Protein AF-A0A7S4L4Y9-F1 (afdb_monomer_lite)

Sequence (366 aa):
MTTPLSLPLSFDPNGRQSFDDLRSGMPLHSIRLAKLVTVEPVYAGLLDWGQRAHRKGHRPFHCFSYDWRRDVSEASLMLELYLENVEAEYIKFFGDEEEEEEEEEKEMEEEKREEAKLLGVNHRRVVEKHHSTATLYEQRGERRENREKRRRKRRRRGRAQVVCHSMGGLVVLDLLSRRPDLFHSVAFVGCPLTAGVSYMQDLHVAAPMGINYNLLNRAVLFTHPSSYSFFPFDYQESKESDSCLCVLVKKKKEGEEGPDEEENFFGDENDPRYQYIASLPREKDTVFEIKLSKQTVSRGWIRRRNEELVKVEQATSLGSLLKEEAIKKKEEKEGVIGGDEGEEAEGEVETFVGRRVVVDWWDAKH

Foldseek 3Di:
DDDALAFDPDADPVRAGDDDPDWWDFPDQFDADPPPRTPGRPCVVVVVVQVVCVVVVHDHDDTDTGDLLEDLQVSLVVVVVVLQVVLVVQCVVCVVVVVVVVVVVVVVVVVVVVVVVVVDCPPPPCPVCPVVVVVVVVVVVVVVVVVVVVVVVVLLRSADEEEAEACSVVSVLVNCLVCVSNHQKYKYYQYQLAAACVLVCCLVVPDAPVPHSRRRDNNRSVSRNSSCVNHHPDPVLHPQRPARKIKIKHWDDPPPPDPDDDPPQDDDCPNVSVVVSVPRDDDPRTDIDIGIDDDCPDPVVVVVVVVVVVVVVVVVVVVVVVVVVVVVVVVVVVVPDDDDDDDDDDDDDDDDDDDDDDDDDDDDDD

InterPro domains:
  IPR029058 Alpha/Beta hydrolase fold [G3DSA:3.40.50.1820] (29-215)
  IPR029058 Alpha/Beta hydrolase fold [SSF53474] (159-232)

Secondary structure (DSSP, 8-state):
-PPP-PPPS-B-TTSPBPP-S----S----EEETTTEEEE-SSHHHHHHHHHHHHTTSS--------TTS-HHHHHHHHHHHHHHHHHHHHHHHSHHHHHHHHHHHHHHHHHHHHHHHT---TT--GGGHHHHHHHHHHHHHHHHHHHHHHHHHHHTT-EEEEEETTHHHHHHHHHHH-GGGEEEEEEES---S--THHHHHHHH---BTTBSSTT-HHHHTT-GGGGGGS-S-TTGGGS--S--EEEEEEPPTT-PPPPS----PPPTT-HHHHHHHHSPPPTT--EEEEEE-----HHHHHHHHHHHHHHHHHHHHHHHHHHHHHHHHHHHHTS-------------PPP-PPP----------

Radius of gyration: 31.75 Å; chains: 1; bounding box: 99×54×103 Å

Organism: NCBI:txid180227

Structure (mmCIF, N/CA/C/O backbone):
data_AF-A0A7S4L4Y9-F1
#
_entry.id   AF-A0A7S4L4Y9-F1
#
loop_
_atom_site.group_PDB
_atom_site.id
_atom_site.type_symbol
_atom_site.label_atom_id
_atom_site.label_alt_id
_atom_site.label_comp_id
_atom_site.label_asym_id
_atom_site.label_entity_id
_atom_site.label_seq_id
_atom_site.pdbx_PDB_ins_code
_atom_site.Cartn_x
_atom_site.Cartn_y
_atom_site.Cartn_z
_atom_site.occupancy
_atom_site.B_iso_or_equiv
_atom_site.auth_seq_id
_atom_site.auth_comp_id
_atom_site.auth_asym_id
_atom_site.auth_atom_id
_atom_site.pdbx_PDB_model_num
ATOM 1 N N . MET A 1 1 ? 30.195 1.822 -13.917 1.00 52.78 1 MET A N 1
ATOM 2 C CA . MET A 1 1 ? 29.209 0.927 -14.559 1.00 52.78 1 MET A CA 1
ATOM 3 C C . MET A 1 1 ? 28.070 0.711 -13.580 1.00 52.78 1 MET A C 1
ATOM 5 O O . MET A 1 1 ? 28.337 0.302 -12.460 1.00 52.78 1 MET A O 1
ATOM 9 N N . THR A 1 2 ? 26.840 1.073 -13.940 1.00 63.78 2 THR A N 1
ATOM 10 C CA . THR A 1 2 ? 25.652 0.773 -13.125 1.00 63.78 2 THR A CA 1
ATOM 11 C C . THR A 1 2 ? 25.299 -0.700 -13.295 1.00 63.78 2 THR A C 1
ATOM 13 O O . THR A 1 2 ? 25.104 -1.134 -14.431 1.00 63.78 2 THR A O 1
ATOM 16 N N . THR A 1 3 ? 25.233 -1.460 -12.201 1.00 73.00 3 THR A N 1
ATOM 17 C CA . THR A 1 3 ? 24.759 -2.850 -12.222 1.00 73.00 3 THR A CA 1
ATOM 18 C C . THR A 1 3 ? 23.335 -2.882 -12.794 1.00 73.00 3 THR A C 1
ATOM 20 O O . THR A 1 3 ? 22.504 -2.083 -12.351 1.00 73.00 3 THR A O 1
ATOM 23 N N . PRO A 1 4 ? 23.043 -3.730 -13.797 1.00 79.62 4 PRO A N 1
ATOM 24 C CA . PRO A 1 4 ? 21.685 -3.877 -14.311 1.00 79.62 4 PRO A CA 1
ATOM 25 C C . PRO A 1 4 ? 20.742 -4.322 -13.189 1.00 79.62 4 PRO A C 1
ATOM 27 O O . PRO A 1 4 ? 21.135 -5.083 -12.309 1.00 79.62 4 PRO A O 1
ATOM 30 N N . LEU A 1 5 ? 19.487 -3.869 -13.228 1.00 88.94 5 LEU A N 1
ATOM 31 C CA . LEU A 1 5 ? 18.476 -4.207 -12.213 1.00 88.94 5 LEU A CA 1
ATOM 32 C C . LEU A 1 5 ? 17.857 -5.600 -12.422 1.00 88.94 5 LEU A C 1
ATOM 34 O O . LEU A 1 5 ? 16.726 -5.844 -11.996 1.00 88.94 5 LEU A O 1
ATOM 38 N N . SER A 1 6 ? 18.563 -6.502 -13.103 1.00 89.88 6 SER A N 1
ATOM 39 C CA . SER A 1 6 ? 18.099 -7.863 -13.363 1.00 89.88 6 SER A CA 1
ATOM 40 C C . SER A 1 6 ? 17.954 -8.636 -12.062 1.00 89.88 6 SER A C 1
ATOM 42 O O . SER A 1 6 ? 18.868 -8.623 -11.236 1.00 89.88 6 SER A O 1
ATOM 44 N N . LEU A 1 7 ? 16.840 -9.344 -11.908 1.00 90.88 7 LEU A N 1
ATOM 45 C CA . LEU A 1 7 ? 16.705 -10.336 -10.853 1.00 90.88 7 LEU A CA 1
ATOM 46 C C . LEU A 1 7 ? 17.393 -11.648 -11.263 1.00 90.88 7 LEU A C 1
ATOM 48 O O . LEU A 1 7 ? 17.512 -11.937 -12.460 1.00 90.88 7 LEU A O 1
ATOM 52 N N . PRO A 1 8 ? 17.852 -12.459 -10.294 1.00 89.81 8 PRO A N 1
ATOM 53 C CA . PRO A 1 8 ? 18.388 -13.781 -10.590 1.00 89.81 8 PRO A CA 1
ATOM 54 C C . PRO A 1 8 ? 17.356 -14.641 -11.327 1.00 89.81 8 PRO A C 1
ATOM 56 O O . PRO A 1 8 ? 16.190 -14.682 -10.949 1.00 89.81 8 PRO A O 1
ATOM 59 N N . LEU A 1 9 ? 17.780 -15.374 -12.356 1.00 90.69 9 LEU A N 1
ATOM 60 C CA . LEU A 1 9 ? 16.908 -16.309 -13.087 1.00 90.69 9 LEU A CA 1
ATOM 61 C C . LEU A 1 9 ? 16.806 -17.689 -12.413 1.00 90.69 9 LEU A C 1
ATOM 63 O O . LEU A 1 9 ? 16.255 -18.626 -12.985 1.00 90.69 9 LEU A O 1
ATOM 67 N N . SER A 1 10 ? 17.358 -17.827 -11.208 1.00 91.44 10 SER A N 1
ATOM 68 C CA . SER A 1 10 ? 17.221 -19.016 -10.375 1.00 91.44 10 SER A CA 1
ATOM 69 C C . SER A 1 10 ? 15.925 -18.972 -9.571 1.00 91.44 10 SER A C 1
ATOM 71 O O . SER A 1 10 ? 15.658 -18.007 -8.850 1.00 91.44 10 SER A O 1
ATOM 73 N N . PHE A 1 11 ? 15.167 -20.061 -9.660 1.00 90.25 11 PHE A N 1
ATOM 74 C CA . PHE A 1 11 ? 13.953 -20.290 -8.886 1.00 90.25 11 PHE A CA 1
ATOM 75 C C . PHE A 1 11 ? 14.188 -21.409 -7.872 1.00 90.25 11 PHE A C 1
ATOM 77 O O . PHE A 1 11 ? 14.911 -22.370 -8.150 1.00 90.25 11 PHE A O 1
ATOM 84 N N . ASP A 1 12 ? 13.598 -21.273 -6.689 1.00 91.19 12 ASP A N 1
ATOM 85 C CA . ASP A 1 12 ? 13.568 -22.332 -5.687 1.00 91.19 12 ASP A CA 1
ATOM 86 C C . ASP A 1 12 ? 12.582 -23.458 -6.093 1.00 91.19 12 ASP A C 1
ATOM 88 O O . ASP A 1 12 ? 11.818 -23.305 -7.053 1.00 91.19 12 ASP A O 1
ATOM 92 N N . PRO A 1 13 ? 12.558 -24.607 -5.388 1.00 93.69 13 PRO A N 1
ATOM 93 C CA . PRO A 1 13 ? 11.624 -25.699 -5.687 1.00 93.69 13 PRO A CA 1
ATOM 94 C C . PRO A 1 13 ? 10.134 -25.332 -5.591 1.00 93.69 13 PRO A C 1
ATOM 96 O O . PRO A 1 13 ? 9.298 -26.084 -6.084 1.00 93.69 13 PRO A O 1
ATOM 99 N N . ASN A 1 14 ? 9.796 -24.202 -4.964 1.00 89.75 14 ASN A N 1
ATOM 100 C CA . ASN A 1 14 ? 8.431 -23.688 -4.854 1.00 89.75 14 ASN A CA 1
ATOM 101 C C . ASN A 1 14 ? 8.103 -22.669 -5.959 1.00 89.75 14 ASN A C 1
ATOM 103 O O . ASN A 1 14 ? 7.040 -22.051 -5.919 1.00 89.75 14 ASN A O 1
ATOM 107 N N . GLY A 1 15 ? 9.005 -22.466 -6.925 1.00 87.00 15 GLY A N 1
ATOM 108 C CA . GLY A 1 15 ? 8.832 -21.511 -8.014 1.00 87.00 15 GLY A CA 1
ATOM 109 C C . GLY A 1 15 ? 9.057 -20.053 -7.609 1.00 87.00 15 GLY A C 1
ATOM 110 O O . GLY A 1 15 ? 8.673 -19.163 -8.364 1.00 87.00 15 GLY A O 1
ATOM 111 N N . ARG A 1 16 ? 9.673 -19.778 -6.451 1.00 87.62 16 ARG A N 1
ATOM 112 C CA . ARG A 1 16 ? 9.999 -18.409 -6.026 1.00 87.62 16 ARG A CA 1
ATOM 113 C C . ARG A 1 16 ? 11.367 -17.994 -6.531 1.00 87.62 16 ARG A C 1
ATOM 115 O O . ARG A 1 16 ? 12.330 -18.756 -6.461 1.00 87.62 16 ARG A O 1
ATOM 122 N N . GLN A 1 17 ? 11.464 -16.763 -7.012 1.00 91.38 17 GLN A N 1
ATOM 123 C CA . GLN A 1 17 ? 12.720 -16.208 -7.496 1.00 91.38 17 GLN A CA 1
ATOM 124 C C . GLN A 1 17 ? 13.643 -15.870 -6.316 1.00 91.38 17 GLN A C 1
ATOM 126 O O . GLN A 1 17 ? 13.229 -15.237 -5.343 1.00 91.38 17 GLN A O 1
ATOM 131 N N . SER A 1 18 ? 14.911 -16.283 -6.381 1.00 91.81 18 SER A N 1
ATOM 132 C CA . SER A 1 18 ? 15.869 -16.028 -5.293 1.00 91.81 18 SER A CA 1
ATOM 133 C C . SER A 1 18 ? 16.104 -14.530 -5.059 1.00 91.81 18 SER A C 1
ATOM 135 O O . SER A 1 18 ? 16.126 -13.744 -6.008 1.00 91.81 18 SER A O 1
ATOM 137 N N . PHE A 1 19 ? 16.333 -14.133 -3.802 1.00 89.38 19 PHE A N 1
ATOM 138 C CA . PHE A 1 19 ? 16.557 -12.731 -3.456 1.00 89.38 19 PHE A CA 1
ATOM 139 C C . PHE A 1 19 ? 17.962 -12.233 -3.811 1.00 89.38 19 PHE A C 1
ATOM 141 O O . PHE A 1 19 ? 18.947 -12.917 -3.555 1.00 89.38 19 PHE A O 1
ATOM 148 N N . ASP A 1 20 ? 18.038 -11.012 -4.343 1.00 90.75 20 ASP A N 1
ATOM 149 C CA . ASP A 1 20 ? 19.260 -10.212 -4.385 1.00 90.75 20 ASP A CA 1
ATOM 150 C C . ASP A 1 20 ? 19.410 -9.340 -3.120 1.00 90.75 20 ASP A C 1
ATOM 152 O O . ASP A 1 20 ? 18.541 -9.302 -2.242 1.00 90.75 20 ASP A O 1
ATOM 156 N N . ASP A 1 21 ? 20.534 -8.630 -3.012 1.00 90.44 21 ASP A N 1
ATOM 157 C CA . ASP A 1 21 ? 20.836 -7.746 -1.875 1.00 90.44 21 ASP A CA 1
ATOM 158 C C . ASP A 1 21 ? 20.129 -6.387 -1.957 1.00 90.44 21 ASP A C 1
ATOM 160 O O . ASP A 1 21 ? 20.206 -5.573 -1.034 1.00 90.44 21 ASP A O 1
ATOM 164 N N . LEU A 1 22 ? 19.421 -6.120 -3.055 1.00 89.19 22 LEU A N 1
ATOM 165 C CA . LEU A 1 22 ? 18.683 -4.880 -3.216 1.00 89.19 22 LEU A CA 1
ATOM 166 C C . LEU A 1 22 ? 17.470 -4.864 -2.279 1.00 89.19 22 LEU A C 1
ATOM 168 O O . LEU A 1 22 ? 16.797 -5.869 -2.036 1.00 89.19 22 LEU A O 1
ATOM 172 N N . ARG A 1 23 ? 17.216 -3.693 -1.699 1.00 88.19 23 ARG A N 1
ATOM 173 C CA . ARG A 1 23 ? 16.103 -3.435 -0.783 1.00 88.19 23 ARG A CA 1
ATOM 174 C C . ARG A 1 23 ? 15.396 -2.167 -1.230 1.00 88.19 23 ARG A C 1
ATOM 176 O O . ARG A 1 23 ? 16.043 -1.224 -1.690 1.00 88.19 23 ARG A O 1
ATOM 183 N N . SER A 1 24 ? 14.075 -2.138 -1.094 1.00 89.38 24 SER A N 1
ATOM 184 C CA . SER A 1 24 ? 13.302 -0.928 -1.342 1.00 89.38 24 SER A CA 1
ATOM 185 C C . SER A 1 24 ? 13.685 0.146 -0.324 1.00 89.38 24 SER A C 1
ATOM 187 O O . SER A 1 24 ? 13.628 -0.059 0.886 1.00 89.38 24 SER A O 1
ATOM 189 N N . GLY A 1 25 ? 14.113 1.304 -0.826 1.00 91.19 25 GLY A N 1
ATOM 190 C CA . GLY A 1 25 ? 14.339 2.485 0.002 1.00 91.19 25 GLY A CA 1
ATOM 191 C C . GLY A 1 25 ? 13.032 3.195 0.350 1.00 91.19 25 GLY A C 1
ATOM 192 O O . GLY A 1 25 ? 11.939 2.699 0.083 1.00 91.19 25 GLY A O 1
ATOM 193 N N . MET A 1 26 ? 13.135 4.399 0.905 1.00 91.00 26 MET A N 1
ATOM 194 C CA . MET A 1 26 ? 11.970 5.268 1.092 1.00 91.00 26 MET A CA 1
ATOM 195 C C . MET A 1 26 ? 11.336 5.650 -0.259 1.00 91.00 26 MET A C 1
ATOM 197 O O . MET A 1 26 ? 12.054 5.717 -1.263 1.00 91.00 26 MET A O 1
ATOM 201 N N . PRO A 1 27 ? 10.020 5.948 -0.301 1.00 91.31 27 PRO A N 1
ATOM 202 C CA . PRO A 1 27 ? 9.377 6.468 -1.502 1.00 91.31 27 PRO A CA 1
ATOM 203 C C . PRO A 1 27 ? 10.130 7.671 -2.077 1.00 91.31 27 PRO A C 1
ATOM 205 O O . PRO A 1 27 ? 10.658 8.508 -1.340 1.00 91.31 27 PRO A O 1
ATOM 208 N N . LEU A 1 28 ? 10.173 7.756 -3.407 1.00 90.12 28 LEU A N 1
ATOM 209 C CA . LEU A 1 28 ? 10.940 8.776 -4.115 1.00 90.12 28 LEU A CA 1
ATOM 210 C C . LEU A 1 28 ? 10.402 10.183 -3.820 1.00 90.12 28 LEU A C 1
ATOM 212 O O . LEU A 1 28 ? 9.404 10.616 -4.385 1.00 90.12 28 LEU A O 1
ATOM 216 N N . HIS A 1 29 ? 11.082 10.927 -2.951 1.00 92.44 29 HIS A N 1
ATOM 217 C CA . HIS A 1 29 ? 10.654 12.280 -2.591 1.00 92.44 29 HIS A CA 1
ATOM 218 C C . HIS A 1 29 ? 10.733 13.239 -3.788 1.00 92.44 29 HIS A C 1
ATOM 220 O O . HIS A 1 29 ? 9.745 13.873 -4.159 1.00 92.44 29 HIS A O 1
ATOM 226 N N . SER A 1 30 ? 11.900 13.300 -4.431 1.00 90.81 30 SER A N 1
ATOM 227 C CA . SER A 1 30 ? 12.160 14.142 -5.599 1.00 90.81 30 SER A CA 1
ATOM 228 C C . SER A 1 30 ? 13.240 13.539 -6.496 1.00 90.81 30 SER A C 1
ATOM 230 O O . SER A 1 30 ? 14.149 12.858 -6.020 1.00 90.81 30 SER A O 1
ATOM 232 N N . ILE A 1 31 ? 13.156 13.818 -7.797 1.00 86.00 31 ILE A N 1
ATOM 233 C CA . ILE A 1 31 ? 14.215 13.515 -8.762 1.00 86.00 31 ILE A CA 1
ATOM 234 C C . ILE A 1 31 ? 15.176 14.701 -8.787 1.00 86.00 31 ILE A C 1
ATOM 236 O O . ILE A 1 31 ? 14.754 15.843 -8.977 1.00 86.00 31 ILE A O 1
ATOM 240 N N . ARG A 1 32 ? 16.474 14.441 -8.607 1.00 84.88 32 ARG A N 1
ATOM 241 C CA . ARG A 1 32 ? 17.526 15.463 -8.678 1.00 84.88 32 ARG A CA 1
ATOM 242 C C . ARG A 1 32 ? 18.508 15.140 -9.799 1.00 84.88 32 ARG A C 1
ATOM 244 O O . ARG A 1 32 ? 19.061 14.044 -9.842 1.00 84.88 32 ARG A O 1
ATOM 251 N N . LEU A 1 33 ? 18.730 16.103 -10.687 1.00 82.44 33 LEU A N 1
ATOM 252 C CA . LEU A 1 33 ? 19.809 16.094 -11.662 1.00 82.44 33 LEU A CA 1
ATOM 253 C C . LEU A 1 33 ? 21.036 16.722 -10.993 1.00 82.44 33 LEU A C 1
ATOM 255 O O . LEU A 1 33 ? 21.063 17.916 -10.690 1.00 82.44 33 LEU A O 1
ATOM 259 N N . ALA A 1 34 ? 22.043 15.891 -10.723 1.00 80.38 34 ALA A N 1
ATOM 260 C CA . ALA A 1 34 ? 23.176 16.232 -9.863 1.00 80.38 34 ALA A CA 1
ATOM 261 C C . ALA A 1 34 ? 22.753 16.655 -8.436 1.00 80.38 34 ALA A C 1
ATOM 263 O O . ALA A 1 34 ? 21.586 16.602 -8.047 1.00 80.38 34 ALA A O 1
ATOM 264 N N . LYS A 1 35 ? 23.723 17.049 -7.602 1.00 78.81 35 LYS A N 1
ATOM 265 C CA . LYS A 1 35 ? 23.461 17.419 -6.198 1.00 78.81 35 LYS A CA 1
ATOM 266 C C . LYS A 1 35 ? 22.636 18.706 -6.039 1.00 78.81 35 LYS A C 1
ATOM 268 O O . LYS A 1 35 ? 22.153 18.959 -4.939 1.00 78.81 35 LYS A O 1
ATOM 273 N N . LEU A 1 36 ? 22.492 19.509 -7.096 1.00 80.12 36 LEU A N 1
ATOM 274 C CA . LEU A 1 36 ? 22.020 20.894 -7.001 1.00 80.12 36 LEU A CA 1
ATOM 275 C C . LEU A 1 36 ? 20.659 21.156 -7.656 1.00 80.12 36 LEU A C 1
ATOM 277 O O . LEU A 1 36 ? 19.978 22.084 -7.229 1.00 80.12 36 LEU A O 1
ATOM 281 N N . VAL A 1 37 ? 20.237 20.376 -8.657 1.00 82.62 37 VAL A N 1
ATOM 282 C CA . VAL A 1 37 ? 19.031 20.702 -9.434 1.00 82.62 37 VAL A CA 1
ATOM 283 C C . VAL A 1 37 ? 17.939 19.678 -9.167 1.00 82.62 37 VAL A C 1
ATOM 285 O O . VAL A 1 37 ? 17.986 18.557 -9.662 1.00 82.62 37 VAL A O 1
ATOM 288 N N . THR A 1 38 ? 16.926 20.060 -8.390 1.00 84.50 38 THR A N 1
ATOM 289 C CA . THR A 1 38 ? 15.687 19.278 -8.299 1.00 84.50 38 THR A CA 1
ATOM 290 C C . THR A 1 38 ? 14.924 19.426 -9.609 1.00 84.50 38 THR A C 1
ATOM 292 O O . THR A 1 38 ? 14.534 20.533 -9.969 1.00 84.50 38 THR A O 1
ATOM 295 N N . VAL A 1 39 ? 14.734 18.314 -10.314 1.00 82.56 39 VAL A N 1
ATOM 296 C CA . VAL A 1 39 ? 14.016 18.269 -11.592 1.00 82.56 39 VAL A CA 1
ATOM 297 C C . VAL A 1 39 ? 12.519 18.223 -11.338 1.00 82.56 39 VAL A C 1
ATOM 299 O O . VAL A 1 39 ? 11.781 19.018 -11.907 1.00 82.56 39 VAL A O 1
ATOM 302 N N . GLU A 1 40 ? 12.076 17.323 -10.456 1.00 84.38 40 GLU A N 1
ATOM 303 C CA . GLU A 1 40 ? 10.648 17.092 -10.247 1.00 84.38 40 GLU A CA 1
ATOM 304 C C . GLU A 1 40 ? 10.352 16.582 -8.824 1.00 84.38 40 GLU A C 1
ATOM 306 O O . GLU A 1 40 ? 10.947 15.588 -8.381 1.00 84.38 40 GLU A O 1
ATOM 311 N N . PRO A 1 41 ? 9.458 17.249 -8.069 1.00 85.50 41 PRO A N 1
ATOM 312 C CA . PRO A 1 41 ? 8.981 16.765 -6.780 1.00 85.50 41 PRO A CA 1
ATOM 313 C C . PRO A 1 41 ? 7.901 15.692 -6.986 1.00 85.50 41 PRO A C 1
ATOM 315 O O . PRO A 1 41 ? 6.720 16.010 -7.069 1.00 85.50 41 PRO A O 1
ATOM 318 N N . VAL A 1 42 ? 8.306 14.421 -7.056 1.00 86.69 42 VAL A N 1
ATOM 319 C CA . VAL A 1 42 ? 7.393 13.302 -7.359 1.00 86.69 42 VAL A CA 1
ATOM 320 C C . VAL A 1 42 ? 6.367 13.089 -6.240 1.00 86.69 42 VAL A C 1
ATOM 322 O O . VAL A 1 42 ? 5.169 13.202 -6.476 1.00 86.69 42 VAL A O 1
ATOM 325 N N . TYR A 1 43 ? 6.825 12.826 -5.009 1.00 90.94 43 TYR A N 1
ATOM 326 C CA . TYR A 1 43 ? 5.940 12.638 -3.845 1.00 90.94 43 TYR A CA 1
ATOM 327 C C . TYR A 1 43 ? 6.185 13.640 -2.716 1.00 90.94 43 TYR A C 1
ATOM 329 O O . TYR A 1 43 ? 5.535 13.549 -1.674 1.00 90.94 43 TYR A O 1
ATOM 337 N N . ALA A 1 44 ? 7.095 14.601 -2.901 1.00 91.50 44 ALA A N 1
ATOM 338 C CA . ALA A 1 44 ? 7.497 15.552 -1.866 1.00 91.50 44 ALA A CA 1
ATOM 339 C C . ALA A 1 44 ? 6.309 16.191 -1.134 1.00 91.50 44 ALA A C 1
ATOM 341 O O . ALA A 1 44 ? 6.239 16.139 0.089 1.00 91.50 44 ALA A O 1
ATOM 342 N N . GLY A 1 45 ? 5.334 16.724 -1.879 1.00 91.50 45 GLY A N 1
ATOM 343 C CA . GLY A 1 45 ? 4.173 17.398 -1.294 1.00 91.50 45 GLY A CA 1
ATOM 344 C C . GLY A 1 45 ? 3.360 16.497 -0.361 1.00 91.50 45 GLY A C 1
ATOM 345 O O . GLY A 1 45 ? 3.059 16.896 0.765 1.00 91.50 45 GLY A O 1
ATOM 346 N N . LEU A 1 46 ? 3.055 15.272 -0.803 1.00 90.75 46 LEU A N 1
ATOM 347 C CA . LEU A 1 46 ? 2.285 14.299 -0.027 1.00 90.75 46 LEU A CA 1
ATOM 348 C C . LEU A 1 46 ? 3.063 13.809 1.200 1.00 90.75 46 LEU A C 1
ATOM 350 O O . LEU A 1 46 ? 2.512 13.777 2.299 1.00 90.75 46 LEU A O 1
ATOM 354 N N . LEU A 1 47 ? 4.341 13.462 1.026 1.00 93.69 47 LEU A N 1
ATOM 355 C CA . LEU A 1 47 ? 5.192 12.962 2.108 1.00 93.69 47 LEU A CA 1
ATOM 356 C C . LEU A 1 47 ? 5.428 14.034 3.174 1.00 93.69 47 LEU A C 1
ATOM 358 O O . LEU A 1 47 ? 5.263 13.768 4.365 1.00 93.69 47 LEU A O 1
ATOM 362 N N . ASP A 1 48 ? 5.749 15.260 2.759 1.00 94.62 48 ASP A N 1
ATOM 363 C CA . ASP A 1 48 ? 5.985 16.369 3.679 1.00 94.62 48 ASP A CA 1
ATOM 364 C C . ASP A 1 48 ? 4.701 16.746 4.423 1.00 94.62 48 ASP A C 1
ATOM 366 O O . ASP A 1 48 ? 4.736 17.051 5.618 1.00 94.62 48 ASP A O 1
ATOM 370 N N . TRP A 1 49 ? 3.554 16.730 3.733 1.00 94.81 49 TRP A N 1
ATOM 371 C CA . TRP A 1 49 ? 2.253 16.937 4.364 1.00 94.81 49 TRP A CA 1
ATOM 372 C C . TRP A 1 49 ? 1.962 15.853 5.405 1.00 94.81 49 TRP A C 1
ATOM 374 O O . TRP A 1 49 ? 1.666 16.198 6.550 1.00 94.81 49 TRP A O 1
ATOM 384 N N . GLY A 1 50 ? 2.122 14.576 5.050 1.00 93.25 50 GLY A N 1
ATOM 385 C CA . GLY A 1 50 ? 1.872 13.447 5.946 1.00 93.25 50 GLY A CA 1
ATOM 386 C C . GLY A 1 50 ? 2.752 13.492 7.195 1.00 93.25 50 GLY A C 1
ATOM 387 O O . GLY A 1 50 ? 2.258 13.405 8.319 1.00 93.25 50 GLY A O 1
ATOM 388 N N . GLN A 1 51 ? 4.050 13.758 7.026 1.00 93.69 51 GLN A N 1
ATOM 389 C CA . GLN A 1 51 ? 4.988 13.914 8.142 1.00 93.69 51 GLN A CA 1
ATOM 390 C C . GLN A 1 51 ? 4.680 15.132 9.024 1.00 93.69 51 GLN A C 1
ATOM 392 O O . GLN A 1 51 ? 4.870 15.086 10.241 1.00 93.69 51 GLN A O 1
ATOM 397 N N . ARG A 1 52 ? 4.240 16.257 8.442 1.00 94.94 52 ARG A N 1
ATOM 398 C CA . ARG A 1 52 ? 3.794 17.422 9.225 1.00 94.94 52 ARG A CA 1
ATOM 399 C C . ARG A 1 52 ? 2.518 17.115 10.000 1.00 94.94 52 ARG A C 1
ATOM 401 O O . ARG A 1 52 ? 2.418 17.538 11.147 1.00 94.94 52 ARG A O 1
ATOM 408 N N . ALA A 1 53 ? 1.568 16.408 9.392 1.00 91.06 53 ALA A N 1
ATOM 409 C CA . ALA A 1 53 ? 0.326 16.028 10.048 1.00 91.06 53 ALA A CA 1
ATOM 410 C C . ALA A 1 53 ? 0.603 15.108 11.246 1.00 91.06 53 ALA A C 1
ATOM 412 O O . ALA A 1 53 ? 0.155 15.401 12.352 1.00 91.06 53 ALA A O 1
ATOM 413 N N . HIS A 1 54 ? 1.435 14.082 11.053 1.00 90.75 54 HIS A N 1
ATOM 414 C CA . HIS A 1 54 ? 1.854 13.179 12.123 1.00 90.75 54 HIS A CA 1
ATOM 415 C C . HIS A 1 54 ? 2.513 13.925 13.298 1.00 90.75 54 HIS A C 1
ATOM 417 O O . HIS A 1 54 ? 2.107 13.755 14.443 1.00 90.75 54 HIS A O 1
ATOM 423 N N . ARG A 1 55 ? 3.456 14.842 13.025 1.00 92.25 55 ARG A N 1
ATOM 424 C CA . ARG A 1 55 ? 4.121 15.649 14.071 1.00 92.25 55 ARG A CA 1
ATOM 425 C C . ARG A 1 55 ? 3.181 16.555 14.869 1.00 92.25 55 ARG A C 1
ATOM 427 O O . ARG A 1 55 ? 3.522 16.940 15.980 1.00 92.25 55 ARG A O 1
ATOM 434 N N . LYS A 1 56 ? 2.024 16.918 14.312 1.00 93.38 56 LYS A N 1
ATOM 435 C CA . LYS A 1 56 ? 0.994 17.714 14.999 1.00 93.38 56 LYS A CA 1
ATOM 436 C C . LYS A 1 56 ? 0.044 16.861 15.851 1.00 93.38 56 LYS A C 1
ATOM 438 O O . LYS A 1 56 ? -0.966 17.379 16.310 1.00 93.38 56 LYS A O 1
ATOM 443 N N . GLY A 1 57 ? 0.332 15.570 16.033 1.00 86.62 57 GLY A N 1
ATOM 444 C CA . GLY A 1 57 ? -0.538 14.653 16.772 1.00 86.62 57 GLY A CA 1
ATOM 445 C C . GLY A 1 57 ? -1.789 14.240 15.994 1.00 86.62 57 GLY A C 1
ATOM 446 O O . GLY A 1 57 ? -2.732 13.714 16.578 1.00 86.62 57 GLY A O 1
ATOM 447 N N . HIS A 1 58 ? -1.832 14.474 14.675 1.00 87.88 58 HIS A N 1
ATOM 448 C CA . HIS A 1 58 ? -2.852 13.841 13.840 1.00 87.88 58 HIS A CA 1
ATOM 449 C C . HIS A 1 58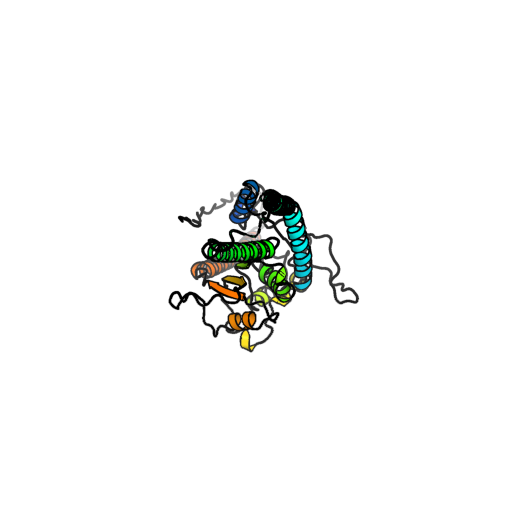 ? -2.525 12.353 13.637 1.00 87.88 58 HIS A C 1
ATOM 451 O O . HIS A 1 58 ? -1.550 11.825 14.175 1.00 87.88 58 HIS A O 1
ATOM 457 N N . ARG A 1 59 ? -3.353 11.663 12.842 1.00 85.25 59 ARG A N 1
ATOM 458 C CA . ARG A 1 59 ? -3.183 10.234 12.551 1.00 85.25 59 ARG A CA 1
ATOM 459 C C . ARG A 1 59 ? -1.740 9.908 12.124 1.00 85.25 59 ARG A C 1
ATOM 461 O O . ARG A 1 59 ? -1.175 10.667 11.329 1.00 85.25 59 ARG A O 1
ATOM 468 N N . PRO A 1 60 ? -1.168 8.790 12.608 1.00 92.00 60 PRO A N 1
ATOM 469 C CA . PRO A 1 60 ? 0.132 8.316 12.157 1.00 92.00 60 PRO A CA 1
ATOM 470 C C . PRO A 1 60 ? 0.220 8.207 10.634 1.00 92.00 60 PRO A C 1
ATOM 472 O O . PRO A 1 60 ? -0.719 7.749 9.979 1.00 92.00 60 PRO A O 1
ATOM 475 N N . PHE A 1 61 ? 1.340 8.665 10.072 1.00 94.25 61 PHE A N 1
ATOM 476 C CA . PHE A 1 61 ? 1.600 8.614 8.636 1.00 94.25 61 PHE A CA 1
ATOM 477 C C . PHE A 1 61 ? 2.761 7.666 8.359 1.00 94.25 61 PHE A C 1
ATOM 479 O O . PHE A 1 61 ? 3.889 7.901 8.788 1.00 94.25 61 PHE A O 1
ATOM 486 N N . HIS A 1 62 ? 2.461 6.614 7.610 1.00 95.31 62 HIS A N 1
ATOM 487 C CA . HIS A 1 62 ? 3.346 5.490 7.356 1.00 95.31 62 HIS A CA 1
ATOM 488 C C . HIS A 1 62 ? 3.645 5.398 5.858 1.00 95.31 62 HIS A C 1
ATOM 490 O O . HIS A 1 62 ? 2.787 5.674 5.020 1.00 95.31 62 HIS A O 1
ATOM 496 N N . CYS A 1 63 ? 4.880 5.038 5.515 1.00 95.88 63 CYS A N 1
ATOM 497 C CA . CYS A 1 63 ? 5.319 4.842 4.137 1.00 95.88 63 CYS A CA 1
ATOM 498 C C . CYS A 1 63 ? 5.722 3.387 3.948 1.00 95.88 63 CYS A C 1
ATOM 500 O O . CYS A 1 63 ? 6.712 2.943 4.528 1.00 95.88 63 CYS A O 1
ATOM 502 N N . PHE A 1 64 ? 4.984 2.681 3.100 1.00 96.19 64 PHE A N 1
ATOM 503 C CA . PHE A 1 64 ? 5.347 1.345 2.660 1.00 96.19 64 PHE A CA 1
ATOM 504 C C . PHE A 1 64 ? 6.028 1.422 1.294 1.00 96.19 64 PHE A C 1
ATOM 506 O O . PHE A 1 64 ? 5.514 2.049 0.365 1.00 96.19 64 PHE A O 1
ATOM 513 N N . SER A 1 65 ? 7.186 0.785 1.174 1.00 95.50 65 SER A N 1
ATOM 514 C CA . SER A 1 65 ? 7.898 0.620 -0.085 1.00 95.50 65 SER A CA 1
ATOM 515 C C . SER A 1 65 ? 8.189 -0.855 -0.313 1.00 95.50 65 SER A C 1
ATOM 517 O O . SER A 1 65 ? 8.417 -1.612 0.627 1.00 95.50 65 SER A O 1
ATOM 519 N N . TYR A 1 66 ? 8.194 -1.259 -1.575 1.00 95.88 66 TYR A N 1
ATOM 520 C CA . TYR A 1 66 ? 8.417 -2.641 -1.975 1.00 95.88 66 TYR A CA 1
ATOM 521 C C . TYR A 1 66 ? 9.276 -2.687 -3.239 1.00 95.88 66 TYR A C 1
ATOM 523 O O . TYR A 1 66 ? 9.418 -1.688 -3.953 1.00 95.88 66 TYR A O 1
ATOM 531 N N . ASP A 1 67 ? 9.892 -3.839 -3.491 1.00 95.44 67 ASP A N 1
ATOM 532 C CA . ASP A 1 67 ? 10.658 -4.073 -4.709 1.00 95.44 67 ASP A CA 1
ATOM 533 C C . ASP A 1 67 ? 9.695 -4.351 -5.862 1.00 95.44 67 ASP A C 1
ATOM 535 O O . ASP A 1 67 ? 9.139 -5.440 -5.988 1.00 95.44 67 ASP A O 1
ATOM 539 N N . TRP A 1 68 ? 9.497 -3.343 -6.707 1.00 94.25 68 TRP A N 1
ATOM 540 C CA . TRP A 1 68 ? 8.589 -3.417 -7.845 1.00 94.25 68 TRP A CA 1
ATOM 541 C C . TRP A 1 68 ? 9.008 -4.472 -8.872 1.00 94.25 68 TRP A C 1
ATOM 543 O O . TRP A 1 68 ? 8.219 -4.793 -9.744 1.00 94.25 68 TRP A O 1
ATOM 553 N N . ARG A 1 69 ? 10.219 -5.026 -8.807 1.00 94.44 69 ARG A N 1
ATOM 554 C CA . ARG A 1 69 ? 10.654 -6.086 -9.723 1.00 94.44 69 ARG A CA 1
ATOM 555 C C . ARG A 1 69 ? 10.055 -7.447 -9.362 1.00 94.44 69 ARG A C 1
ATOM 557 O O . ARG A 1 69 ? 10.058 -8.337 -10.201 1.00 94.44 69 ARG A O 1
ATOM 564 N N . ARG A 1 70 ? 9.604 -7.619 -8.115 1.00 95.06 70 ARG A N 1
ATOM 565 C CA . ARG A 1 70 ? 9.141 -8.890 -7.536 1.00 95.06 70 ARG A CA 1
ATOM 566 C C . ARG A 1 70 ? 7.673 -9.150 -7.821 1.00 95.06 70 ARG A C 1
ATOM 568 O O . ARG A 1 70 ? 6.943 -8.253 -8.223 1.00 95.06 70 ARG A O 1
ATOM 575 N N . ASP A 1 71 ? 7.254 -10.382 -7.571 1.00 94.25 71 ASP A N 1
ATOM 576 C CA . ASP A 1 71 ? 5.862 -10.787 -7.709 1.00 94.25 71 ASP A CA 1
ATOM 577 C C . ASP A 1 71 ? 4.923 -9.942 -6.821 1.00 94.25 71 ASP A C 1
ATOM 579 O O . ASP A 1 71 ? 5.259 -9.565 -5.691 1.00 94.25 71 ASP A O 1
ATOM 583 N N . VAL A 1 72 ? 3.734 -9.625 -7.341 1.00 95.00 72 VAL A N 1
ATOM 584 C CA . VAL A 1 72 ? 2.745 -8.788 -6.646 1.00 95.00 72 VAL A CA 1
ATOM 585 C C . VAL A 1 72 ? 2.270 -9.445 -5.349 1.00 95.00 72 VAL A C 1
ATOM 587 O O . VAL A 1 72 ? 2.105 -8.745 -4.347 1.00 95.00 72 VAL A O 1
ATOM 590 N N . SER A 1 73 ? 2.106 -10.769 -5.322 1.00 94.69 73 SER A N 1
ATOM 591 C CA . SER A 1 73 ? 1.700 -11.497 -4.120 1.00 94.69 73 SER A CA 1
ATOM 592 C C . SER A 1 73 ? 2.792 -11.468 -3.047 1.00 94.69 73 SER A C 1
ATOM 594 O O . SER A 1 73 ? 2.474 -11.354 -1.864 1.00 94.69 73 SER A O 1
ATOM 596 N N . GLU A 1 74 ? 4.078 -11.474 -3.419 1.00 94.50 74 GLU A N 1
ATOM 597 C CA . GLU A 1 74 ? 5.177 -11.281 -2.456 1.00 94.50 74 GLU A CA 1
ATOM 598 C C . GLU A 1 74 ? 5.120 -9.888 -1.814 1.00 94.50 74 GLU A C 1
ATOM 600 O O . GLU A 1 74 ? 5.183 -9.756 -0.589 1.00 94.50 74 GLU A O 1
ATOM 605 N N . ALA A 1 75 ? 4.949 -8.842 -2.628 1.00 95.88 75 ALA A N 1
ATOM 606 C CA . ALA A 1 75 ? 4.791 -7.477 -2.130 1.00 95.88 75 ALA A CA 1
ATOM 607 C C . ALA A 1 75 ? 3.545 -7.320 -1.242 1.00 95.88 75 ALA A C 1
ATOM 609 O O . ALA A 1 75 ? 3.574 -6.582 -0.257 1.00 95.88 75 ALA A O 1
ATOM 610 N N . SER A 1 76 ? 2.475 -8.044 -1.562 1.00 97.12 76 SER A N 1
ATOM 611 C CA . SER A 1 76 ? 1.216 -8.035 -0.822 1.00 97.12 76 SER A CA 1
ATOM 612 C C . SER A 1 76 ? 1.348 -8.677 0.560 1.00 97.12 76 SER A C 1
ATOM 614 O O . SER A 1 76 ? 0.878 -8.117 1.547 1.00 97.12 76 SER A O 1
ATOM 616 N N . LEU A 1 77 ? 2.077 -9.792 0.670 1.00 96.19 77 LEU A N 1
ATOM 617 C CA . LEU A 1 77 ? 2.413 -10.407 1.961 1.00 96.19 77 LEU A CA 1
ATOM 618 C C . LEU A 1 77 ? 3.290 -9.489 2.826 1.00 96.19 77 LEU A C 1
ATOM 620 O O . LEU A 1 77 ? 3.100 -9.404 4.038 1.00 96.19 77 LEU A O 1
ATOM 624 N N . MET A 1 78 ? 4.233 -8.762 2.218 1.00 96.31 78 MET A N 1
ATOM 625 C CA . MET A 1 78 ? 5.021 -7.760 2.947 1.00 96.31 78 MET A CA 1
ATOM 626 C C . MET A 1 78 ? 4.153 -6.599 3.442 1.00 96.31 78 MET A C 1
ATOM 628 O O . MET A 1 78 ? 4.360 -6.115 4.555 1.00 96.31 78 MET A O 1
ATOM 632 N N . LEU A 1 79 ? 3.179 -6.161 2.640 1.00 97.62 79 LEU A N 1
ATOM 633 C CA . LEU A 1 79 ? 2.224 -5.133 3.044 1.00 97.62 79 LEU A CA 1
ATOM 634 C C . LEU A 1 79 ? 1.324 -5.622 4.187 1.00 97.62 79 LEU A C 1
ATOM 636 O O . LEU A 1 79 ? 1.050 -4.850 5.099 1.00 97.62 79 LEU A O 1
ATOM 640 N N . GLU A 1 80 ? 0.899 -6.885 4.166 1.00 97.62 80 GLU A N 1
ATOM 641 C CA . GLU A 1 80 ? 0.101 -7.505 5.230 1.00 97.62 80 GLU A CA 1
ATOM 642 C C . GLU A 1 80 ? 0.814 -7.401 6.580 1.00 97.62 80 GLU A C 1
ATOM 644 O O . GLU A 1 80 ? 0.311 -6.754 7.497 1.00 97.62 80 GLU A O 1
ATOM 649 N N . LEU A 1 81 ? 2.045 -7.915 6.653 1.00 97.12 81 LEU A N 1
ATOM 650 C CA . LEU A 1 81 ? 2.877 -7.838 7.857 1.00 97.12 81 LEU A CA 1
ATOM 651 C C . LEU A 1 81 ? 3.148 -6.389 8.283 1.00 97.12 81 LEU A C 1
ATOM 653 O O . LEU A 1 81 ? 3.217 -6.077 9.472 1.00 97.12 81 LEU A O 1
ATOM 657 N N . TYR A 1 82 ? 3.322 -5.485 7.318 1.00 96.94 82 TYR A N 1
ATOM 658 C CA . TYR A 1 82 ? 3.513 -4.069 7.603 1.00 96.94 82 TYR A CA 1
ATOM 659 C C . TYR A 1 82 ? 2.281 -3.449 8.269 1.00 96.94 82 TYR A C 1
ATOM 661 O O . TYR A 1 82 ? 2.419 -2.753 9.273 1.00 96.94 82 TYR A O 1
ATOM 669 N N . LEU A 1 83 ? 1.083 -3.708 7.741 1.00 96.50 83 LEU A N 1
ATOM 670 C CA . LEU A 1 83 ? -0.162 -3.175 8.289 1.00 96.50 83 LEU A CA 1
ATOM 671 C C . LEU A 1 83 ? -0.484 -3.759 9.666 1.00 96.50 83 LEU A C 1
ATOM 673 O O . LEU A 1 83 ? -0.926 -3.009 10.530 1.00 96.50 83 LEU A O 1
ATOM 677 N N . GLU A 1 84 ? -0.198 -5.041 9.902 1.00 94.94 84 GLU A N 1
ATOM 678 C CA . GLU A 1 84 ? -0.345 -5.662 11.227 1.00 94.94 84 GLU A CA 1
ATOM 679 C C . GLU A 1 84 ? 0.575 -5.003 12.268 1.00 94.94 84 GLU A C 1
ATOM 681 O O . GLU A 1 84 ? 0.155 -4.719 13.390 1.00 94.94 84 GLU A O 1
ATOM 686 N N . ASN A 1 85 ? 1.814 -4.671 11.887 1.00 95.19 85 ASN A N 1
ATOM 687 C CA . ASN A 1 85 ? 2.722 -3.926 12.761 1.00 95.19 85 ASN A CA 1
ATOM 688 C C . ASN A 1 85 ? 2.227 -2.496 13.027 1.00 95.19 85 ASN A C 1
ATOM 690 O O . ASN A 1 85 ? 2.273 -2.040 14.168 1.00 95.19 85 ASN A O 1
ATOM 694 N N . VAL A 1 86 ? 1.718 -1.801 12.003 1.00 93.62 86 VAL A N 1
ATOM 695 C CA . VAL A 1 86 ? 1.132 -0.456 12.153 1.00 93.62 86 VAL A CA 1
ATOM 696 C C . VAL A 1 86 ? -0.091 -0.485 13.071 1.00 93.62 86 VAL A C 1
ATOM 698 O O . VAL A 1 86 ? -0.248 0.396 13.914 1.00 93.62 86 VAL A O 1
ATOM 701 N N . GLU A 1 87 ? -0.949 -1.498 12.944 1.00 91.25 87 GLU A N 1
ATOM 702 C CA . GLU A 1 87 ? -2.098 -1.688 13.829 1.00 91.25 87 GLU A CA 1
ATOM 703 C C . GLU A 1 87 ? -1.648 -1.943 15.274 1.00 91.25 87 GLU A C 1
ATOM 705 O O . GLU A 1 87 ? -2.158 -1.306 16.197 1.00 91.25 87 GLU A O 1
ATOM 710 N N . ALA A 1 88 ? -0.644 -2.798 15.482 1.00 90.19 88 ALA A N 1
ATOM 711 C CA . ALA A 1 88 ? -0.096 -3.067 16.808 1.00 90.19 88 ALA A CA 1
ATOM 712 C C . ALA A 1 88 ? 0.543 -1.821 17.450 1.00 90.19 88 ALA A C 1
ATOM 714 O O . ALA A 1 88 ? 0.360 -1.582 18.644 1.00 90.19 88 ALA A O 1
ATOM 715 N N . GLU A 1 89 ? 1.274 -1.008 16.683 1.00 89.56 89 GLU A N 1
ATOM 716 C CA . GLU A 1 89 ? 1.808 0.280 17.146 1.00 89.56 89 GLU A CA 1
ATOM 717 C C . GLU A 1 89 ? 0.688 1.260 17.505 1.00 89.56 89 GLU A C 1
ATOM 719 O O . GLU A 1 89 ? 0.751 1.920 18.543 1.00 89.56 89 GLU A O 1
ATOM 724 N N . TYR A 1 90 ? -0.364 1.317 16.686 1.00 87.81 90 TYR A N 1
ATOM 725 C CA . TYR A 1 90 ? -1.529 2.155 16.946 1.00 87.81 90 TYR A CA 1
ATOM 726 C C . TYR A 1 90 ? -2.239 1.749 18.243 1.00 87.81 90 TYR A C 1
ATOM 728 O O . TYR A 1 90 ? -2.570 2.614 19.053 1.00 87.81 90 TYR A O 1
ATOM 736 N N . ILE A 1 91 ? -2.435 0.446 18.467 1.00 85.19 91 ILE A N 1
ATOM 737 C CA . ILE A 1 91 ? -3.035 -0.080 19.700 1.00 85.19 91 ILE A CA 1
ATOM 738 C C . ILE A 1 91 ? -2.159 0.248 20.907 1.00 85.19 91 ILE A C 1
ATOM 740 O O . ILE A 1 91 ? -2.686 0.663 21.924 1.00 85.19 91 ILE A O 1
ATOM 744 N N . LYS A 1 92 ? -0.832 0.142 20.811 1.00 85.06 92 LYS A N 1
ATOM 745 C CA . LYS A 1 92 ? 0.052 0.522 21.927 1.00 85.06 92 LYS A CA 1
ATOM 746 C C . LYS A 1 92 ? 0.000 2.013 22.250 1.00 85.06 92 LYS A C 1
ATOM 748 O O . LYS A 1 92 ? 0.175 2.384 23.397 1.00 85.06 92 LYS A O 1
ATOM 753 N N . PHE A 1 93 ? -0.187 2.866 21.246 1.00 82.00 93 PHE A N 1
ATOM 754 C CA . PHE A 1 93 ? -0.172 4.313 21.451 1.00 82.00 93 PHE A CA 1
ATOM 755 C C . PHE A 1 93 ? -1.515 4.863 21.952 1.00 82.00 93 PHE A C 1
ATOM 757 O O . PHE A 1 93 ? -1.534 5.851 22.675 1.00 82.00 93 PHE A O 1
ATOM 764 N N . PHE A 1 94 ? -2.632 4.253 21.547 1.00 80.12 94 PHE A N 1
ATOM 765 C CA . PHE A 1 94 ? -3.985 4.730 21.867 1.00 80.12 94 PHE A CA 1
ATOM 766 C C . PHE A 1 94 ? -4.802 3.764 22.738 1.00 80.12 94 PHE A C 1
ATOM 768 O O . PHE A 1 94 ? -5.937 4.080 23.081 1.00 80.12 94 PHE A O 1
ATOM 775 N N . GLY A 1 95 ? -4.278 2.576 23.038 1.00 74.62 95 GLY A N 1
ATOM 776 C CA . GLY A 1 95 ? -4.968 1.544 23.814 1.00 74.62 95 GLY A CA 1
ATOM 777 C C . GLY A 1 95 ? -5.060 1.879 25.296 1.00 74.62 95 GLY A C 1
ATOM 778 O O . GLY A 1 95 ? -6.087 1.593 25.900 1.00 74.62 95 GLY A O 1
ATOM 779 N N . ASP A 1 96 ? -4.053 2.560 25.844 1.00 73.94 96 ASP A N 1
ATOM 780 C CA . ASP A 1 96 ? -4.014 2.931 27.263 1.00 73.94 96 ASP A CA 1
ATOM 781 C C . ASP A 1 96 ? -5.154 3.906 27.625 1.00 73.94 96 ASP A C 1
ATOM 783 O O . ASP A 1 96 ? -5.800 3.745 28.657 1.00 73.94 96 ASP A O 1
ATOM 787 N N . GLU A 1 97 ? -5.512 4.833 26.721 1.00 75.12 97 GLU A N 1
ATOM 788 C CA . GLU A 1 97 ? -6.690 5.706 26.894 1.00 75.12 97 GLU A CA 1
ATOM 789 C C . GLU A 1 97 ? -8.003 4.900 26.984 1.00 75.12 97 GLU A C 1
ATOM 791 O O . GLU A 1 97 ? -8.980 5.352 27.580 1.00 75.12 97 GLU A O 1
ATOM 796 N N . GLU A 1 98 ? -8.068 3.713 26.367 1.00 69.75 98 GLU A N 1
ATOM 797 C CA . GLU A 1 98 ? -9.278 2.885 26.392 1.00 69.75 98 GLU A CA 1
ATOM 798 C C . GLU A 1 98 ? -9.416 2.070 27.680 1.00 69.75 98 GLU A C 1
ATOM 800 O O . GLU A 1 98 ? -10.551 1.823 28.098 1.00 69.75 98 GLU A O 1
ATOM 805 N N . GLU A 1 99 ? -8.302 1.658 28.293 1.00 79.81 99 GLU A N 1
ATOM 806 C CA . GLU A 1 99 ? -8.321 0.994 29.600 1.00 79.81 99 GLU A CA 1
ATOM 807 C C . GLU A 1 99 ? -8.734 1.979 30.697 1.00 79.81 99 GLU A C 1
ATOM 809 O O . GLU A 1 99 ? -9.634 1.655 31.473 1.00 79.81 99 GLU A O 1
ATOM 814 N N . GLU A 1 100 ? -8.201 3.206 30.684 1.00 81.88 100 GLU A N 1
ATOM 815 C CA . GLU A 1 100 ? -8.595 4.264 31.627 1.00 81.88 100 GLU A CA 1
ATOM 816 C C . GLU A 1 100 ? -10.096 4.596 31.524 1.00 81.88 100 GLU A C 1
ATOM 818 O O . GLU A 1 100 ? -10.801 4.593 32.533 1.00 81.88 100 GLU A O 1
ATOM 823 N N . GLU A 1 101 ? -10.640 4.783 30.310 1.00 79.69 101 GLU A N 1
ATOM 824 C CA . GLU A 1 101 ? -12.083 5.027 30.127 1.00 79.69 101 GLU A CA 1
ATOM 825 C C . GLU A 1 101 ? -12.957 3.858 30.641 1.00 79.69 101 GLU A C 1
ATOM 827 O O . GLU A 1 101 ? -14.075 4.078 31.119 1.00 79.69 101 GLU A O 1
ATOM 832 N N . GLU A 1 102 ? -12.501 2.604 30.508 1.00 82.31 102 GLU A N 1
ATOM 833 C CA . GLU A 1 102 ? -13.235 1.438 31.022 1.00 82.31 102 GLU A CA 1
ATOM 834 C C . GLU A 1 102 ? -13.154 1.303 32.543 1.00 82.31 102 GLU A C 1
ATOM 836 O O . GLU A 1 102 ? -14.118 0.835 33.158 1.00 82.31 102 GLU A O 1
ATOM 841 N N . GLU A 1 103 ? -12.030 1.678 33.149 1.00 86.69 103 GLU A N 1
ATOM 842 C CA . GLU A 1 103 ? -11.882 1.731 34.602 1.00 86.69 103 GLU A CA 1
ATOM 843 C C . GLU A 1 103 ? -12.766 2.826 35.203 1.00 86.69 103 GLU A C 1
ATOM 845 O O . GLU A 1 103 ? -13.565 2.523 36.091 1.00 86.69 103 GLU A O 1
ATOM 850 N N . GLU A 1 104 ? -12.761 4.037 34.636 1.00 84.88 104 GLU A N 1
ATOM 851 C CA . GLU A 1 104 ? -13.650 5.127 35.061 1.00 84.88 104 GLU A CA 1
ATOM 852 C C . GLU A 1 104 ? -15.137 4.738 34.961 1.00 84.88 104 GLU A C 1
ATOM 854 O O . GLU A 1 104 ? -15.940 5.055 35.844 1.00 84.88 104 GLU A O 1
ATOM 859 N N . GLU A 1 105 ? -15.542 4.025 33.900 1.00 84.38 105 GLU A N 1
ATOM 860 C CA . GLU A 1 105 ? -16.929 3.564 33.747 1.00 84.38 105 GLU A CA 1
ATOM 861 C C . GLU A 1 105 ? -17.306 2.523 34.817 1.00 84.38 105 GLU A C 1
ATOM 863 O O . GLU A 1 105 ? -18.414 2.585 35.362 1.00 84.38 105 GLU A O 1
ATOM 868 N N . LYS A 1 106 ? -16.392 1.602 35.156 1.00 88.81 106 LYS A N 1
ATOM 869 C CA . LYS A 1 106 ? -16.599 0.611 36.227 1.00 88.81 106 LYS A CA 1
ATOM 870 C C . LYS A 1 106 ? -16.704 1.278 37.595 1.00 88.81 106 LYS A C 1
ATOM 872 O O . LYS A 1 106 ? -17.624 0.940 38.341 1.00 88.81 106 LYS A O 1
ATOM 877 N N . GLU A 1 107 ? -15.832 2.238 37.897 1.00 91.44 107 GLU A N 1
ATOM 878 C CA . GLU A 1 107 ? -15.882 3.005 39.146 1.00 91.44 107 GLU A CA 1
ATOM 879 C C . GLU A 1 107 ? -17.213 3.758 39.279 1.00 91.44 107 GLU A C 1
ATOM 881 O O . GLU A 1 107 ? -17.885 3.667 40.307 1.00 91.44 107 GLU A O 1
ATOM 886 N N . MET A 1 108 ? -17.677 4.406 38.206 1.00 82.44 108 MET A N 1
ATOM 887 C CA . MET A 1 108 ? -18.972 5.098 38.191 1.00 82.44 108 MET A CA 1
ATOM 888 C C . MET A 1 108 ? -20.173 4.158 38.387 1.00 82.44 108 MET A C 1
ATOM 890 O O . MET A 1 108 ? -21.205 4.564 38.933 1.00 82.44 108 MET A O 1
ATOM 894 N N . GLU A 1 109 ? -20.117 2.930 37.861 1.00 85.38 109 GLU A N 1
ATOM 895 C CA . GLU A 1 109 ? -21.169 1.930 38.079 1.00 85.38 109 GLU A CA 1
ATOM 896 C C . GLU A 1 109 ? -21.156 1.390 39.513 1.00 85.38 109 GLU A C 1
ATOM 898 O O . GLU A 1 109 ? -22.228 1.162 40.088 1.00 85.38 109 GLU A O 1
ATOM 903 N N . GLU A 1 110 ? -19.974 1.217 40.102 1.00 91.69 110 GLU A N 1
ATOM 904 C CA . GLU A 1 110 ? -19.812 0.796 41.491 1.00 91.69 110 GLU A CA 1
ATOM 905 C C . GLU A 1 110 ? -20.299 1.871 42.470 1.00 91.69 110 GLU A C 1
ATOM 907 O O . GLU A 1 110 ? -21.096 1.562 43.358 1.00 91.69 110 GLU A O 1
ATOM 912 N N . GLU A 1 111 ? -19.952 3.140 42.244 1.00 88.50 111 GLU A N 1
ATOM 913 C CA . 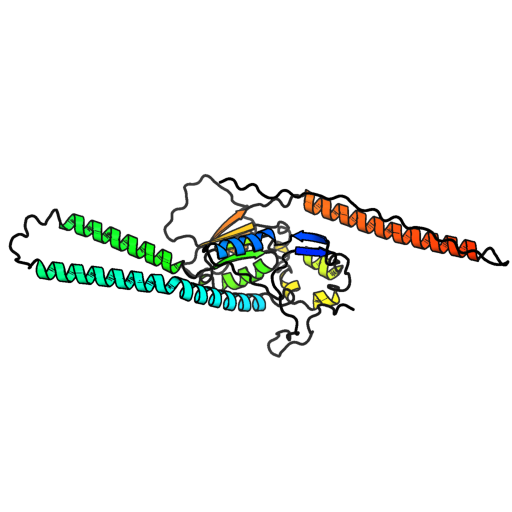GLU A 1 111 ? -20.429 4.272 43.046 1.00 88.50 111 GLU A CA 1
ATOM 914 C C . GLU A 1 111 ? -21.964 4.361 43.035 1.00 88.50 111 GLU A C 1
ATOM 916 O O . GLU A 1 111 ? -22.603 4.402 44.088 1.00 88.50 111 GLU A O 1
ATOM 921 N N . LYS A 1 112 ? -22.590 4.264 41.852 1.00 81.62 112 LYS A N 1
ATOM 922 C CA . LYS A 1 112 ? -24.062 4.233 41.720 1.00 81.62 112 LYS A CA 1
ATOM 923 C C . LYS A 1 112 ? -24.688 3.047 42.445 1.00 81.62 112 LYS A C 1
ATOM 925 O O . LYS A 1 112 ? -25.814 3.136 42.942 1.00 81.62 112 LYS A O 1
ATOM 930 N N . ARG A 1 113 ? -23.995 1.906 42.480 1.00 84.50 113 ARG A N 1
ATOM 931 C CA . ARG A 1 113 ? -24.456 0.710 43.188 1.00 84.50 113 ARG A CA 1
ATOM 932 C C . ARG A 1 113 ? -24.380 0.899 44.701 1.00 84.50 113 ARG A C 1
ATOM 934 O O . ARG A 1 113 ? -25.308 0.472 45.388 1.00 84.50 113 ARG A O 1
ATOM 941 N N . GLU A 1 114 ? -23.323 1.522 45.211 1.00 87.19 114 GLU A N 1
ATOM 942 C CA . GLU A 1 114 ? -23.182 1.864 46.631 1.00 87.19 114 GLU A CA 1
ATOM 943 C C . GLU A 1 114 ? -24.195 2.934 47.065 1.00 87.19 114 GLU A C 1
ATOM 945 O O . GLU A 1 114 ? -24.880 2.758 48.075 1.00 87.19 114 GLU A O 1
ATOM 950 N N . GLU A 1 115 ? -24.409 3.978 46.262 1.00 82.75 115 GLU A N 1
ATOM 951 C CA . GLU A 1 115 ? -25.435 4.998 46.515 1.00 82.75 115 GLU A CA 1
ATOM 952 C C . GLU A 1 115 ? -26.841 4.375 46.587 1.00 82.75 115 GLU A C 1
ATOM 954 O O . GLU A 1 115 ? -27.621 4.653 47.503 1.00 82.75 115 GLU A O 1
ATOM 959 N N . ALA A 1 116 ? -27.154 3.443 45.680 1.00 77.69 116 ALA A N 1
ATOM 960 C CA . ALA A 1 116 ? -28.418 2.712 45.696 1.00 77.69 116 ALA A CA 1
ATOM 961 C C . ALA A 1 116 ? -28.595 1.829 46.948 1.00 77.69 116 ALA A C 1
ATOM 963 O O . ALA A 1 116 ? -29.728 1.641 47.404 1.00 77.69 116 ALA A O 1
ATOM 964 N N . LYS A 1 117 ? -27.504 1.290 47.516 1.00 85.06 117 LYS A N 1
ATOM 965 C CA . LYS A 1 117 ? -27.540 0.559 48.795 1.00 85.06 117 LYS A CA 1
ATOM 966 C C . LYS A 1 117 ? -27.801 1.512 49.965 1.00 85.06 117 LYS A C 1
ATOM 968 O O . LYS A 1 117 ? -28.649 1.207 50.804 1.00 85.06 117 LYS A O 1
ATOM 973 N N . LEU A 1 118 ? -27.118 2.661 49.999 1.00 80.69 118 LEU A N 1
ATOM 974 C CA . LEU A 1 118 ? -27.248 3.692 51.041 1.00 80.69 118 LEU A CA 1
ATOM 975 C C . LEU A 1 118 ? -28.646 4.310 51.092 1.00 80.69 118 LEU A C 1
ATOM 977 O O . LEU A 1 118 ? -29.192 4.515 52.176 1.00 80.69 118 LEU A O 1
ATOM 981 N N . LEU A 1 119 ? -29.257 4.550 49.929 1.00 76.25 119 LEU A N 1
ATOM 982 C CA . LEU A 1 119 ? -30.612 5.094 49.825 1.00 76.25 119 LEU A CA 1
ATOM 983 C C . LEU A 1 119 ? -31.704 4.143 50.328 1.00 76.25 119 LEU A C 1
ATOM 985 O O . LEU A 1 119 ? -32.863 4.548 50.367 1.00 76.25 119 LEU A O 1
ATOM 989 N N . GLY A 1 120 ? -31.348 2.920 50.741 1.00 61.78 120 GLY A N 1
ATOM 990 C CA . GLY A 1 120 ? -32.173 2.067 51.584 1.00 61.78 120 GLY A CA 1
ATOM 991 C C . GLY A 1 120 ? -33.550 1.813 50.988 1.00 61.78 120 GLY A C 1
ATOM 992 O O . GLY A 1 120 ? -34.505 2.537 51.264 1.00 61.78 120 GLY A O 1
ATOM 993 N N . VAL A 1 121 ? -33.679 0.739 50.205 1.00 54.66 121 VAL A N 1
ATOM 994 C CA . VAL A 1 121 ? -34.968 0.223 49.725 1.00 54.66 121 VAL A CA 1
ATOM 995 C C . VAL A 1 121 ? -35.896 -0.048 50.917 1.00 54.66 121 VAL A C 1
ATOM 997 O O . VAL A 1 121 ? -35.969 -1.149 51.451 1.00 54.66 121 VAL A O 1
ATOM 1000 N N . ASN A 1 122 ? -36.646 0.975 51.316 1.00 50.97 122 ASN A N 1
ATOM 1001 C CA . ASN A 1 122 ? -37.827 0.881 52.147 1.00 50.97 122 ASN A CA 1
ATOM 1002 C C . ASN A 1 122 ? -39.005 0.908 51.168 1.00 50.97 122 ASN A C 1
ATOM 1004 O O . ASN A 1 122 ? -39.415 1.949 50.653 1.00 50.97 122 ASN A O 1
ATOM 1008 N N . HIS A 1 123 ? -39.478 -0.287 50.820 1.00 49.59 123 HIS A N 1
ATOM 1009 C CA . HIS A 1 123 ? -40.297 -0.623 49.649 1.00 49.59 123 HIS A CA 1
ATOM 1010 C C . HIS A 1 123 ? -41.699 0.032 49.571 1.00 49.59 123 HIS A C 1
ATOM 1012 O O . HIS A 1 123 ? -42.518 -0.376 48.752 1.00 49.59 123 HIS A O 1
ATOM 1018 N N . ARG A 1 124 ? -42.023 1.041 50.393 1.00 47.66 124 ARG A N 1
ATOM 1019 C CA . ARG A 1 124 ? -43.407 1.511 50.604 1.00 47.66 124 ARG A CA 1
ATOM 1020 C C . ARG A 1 124 ? -43.832 2.805 49.898 1.00 47.66 124 ARG A C 1
ATOM 1022 O O . ARG A 1 124 ? -45.002 3.155 49.986 1.00 47.66 124 ARG A O 1
ATOM 1029 N N . ARG A 1 125 ? -42.963 3.478 49.135 1.00 51.38 125 ARG A N 1
ATOM 1030 C CA . ARG A 1 125 ? -43.335 4.622 48.262 1.00 51.38 125 ARG A CA 1
ATOM 1031 C C . ARG A 1 125 ? -43.088 4.319 46.778 1.00 51.38 125 ARG A C 1
ATOM 1033 O O . ARG A 1 125 ? -42.345 5.006 46.091 1.00 51.38 125 ARG A O 1
ATOM 1040 N N . VAL A 1 126 ? -43.683 3.233 46.285 1.00 53.88 126 VAL A N 1
ATOM 1041 C CA . VAL A 1 126 ? -43.510 2.751 44.897 1.00 53.88 126 VAL A CA 1
ATOM 1042 C C . VAL A 1 126 ? -44.558 3.333 43.929 1.00 53.88 126 VAL A C 1
ATOM 1044 O O . VAL A 1 126 ? -44.444 3.155 42.725 1.00 53.88 126 VAL A O 1
ATOM 1047 N N . VAL A 1 127 ? -45.545 4.099 44.404 1.00 50.22 127 VAL A N 1
ATOM 1048 C CA . VAL A 1 127 ? -46.673 4.528 43.551 1.00 50.22 127 VAL A CA 1
ATOM 1049 C C . VAL A 1 127 ? -46.410 5.840 42.786 1.00 50.22 127 VAL A C 1
ATOM 1051 O O . VAL A 1 127 ? -46.940 6.012 41.696 1.00 50.22 127 VAL A O 1
ATOM 1054 N N . GLU A 1 128 ? -45.487 6.703 43.228 1.00 52.41 128 GLU A N 1
ATOM 1055 C CA . GLU A 1 128 ? -45.030 7.863 42.423 1.00 52.41 128 GLU A CA 1
ATOM 1056 C C . GLU A 1 128 ? -43.958 7.492 41.370 1.00 52.41 128 GLU A C 1
ATOM 1058 O O . GLU A 1 128 ? -43.538 8.323 40.567 1.00 52.41 128 GLU A O 1
ATOM 1063 N N . LYS A 1 129 ? -43.535 6.219 41.305 1.00 51.88 129 LYS A N 1
ATOM 1064 C CA . LYS A 1 129 ? -42.430 5.747 40.447 1.00 51.88 129 LYS A CA 1
ATOM 1065 C C . LYS A 1 129 ? -42.785 5.505 38.974 1.00 51.88 129 LYS A C 1
ATOM 1067 O O . LYS A 1 129 ? -41.885 5.206 38.194 1.00 51.88 129 LYS A O 1
ATOM 1072 N N . HIS A 1 130 ? -44.038 5.671 38.548 1.00 49.69 130 HIS A N 1
ATOM 1073 C CA . HIS A 1 130 ? -44.415 5.429 37.147 1.00 49.69 130 HIS A CA 1
ATOM 1074 C C . HIS A 1 130 ? -43.918 6.505 36.161 1.00 49.69 130 HIS A C 1
ATOM 1076 O O . HIS A 1 130 ? -43.753 6.199 34.986 1.00 49.69 130 HIS A O 1
ATOM 1082 N N . HIS A 1 131 ? -43.591 7.723 36.619 1.00 51.47 131 HIS A N 1
ATOM 1083 C CA . HIS A 1 131 ? -42.868 8.715 35.795 1.00 51.47 131 HIS A CA 1
ATOM 1084 C C . HIS A 1 131 ? -41.335 8.515 35.812 1.00 51.47 131 HIS A C 1
ATOM 1086 O O . HIS A 1 131 ? -40.621 9.085 34.992 1.00 51.47 131 HIS A O 1
ATOM 1092 N N . SER A 1 132 ? -40.817 7.670 36.713 1.00 59.09 132 SER A N 1
ATOM 1093 C CA . SER A 1 132 ? -39.383 7.364 36.845 1.00 59.09 132 SER A CA 1
ATOM 1094 C C . SER A 1 132 ? -38.949 6.147 36.021 1.00 59.09 132 SER A C 1
ATOM 1096 O O . SER A 1 132 ? -37.783 6.042 35.647 1.00 59.09 132 SER A O 1
ATOM 1098 N N . THR A 1 133 ? -39.852 5.215 35.712 1.00 60.72 133 THR A N 1
ATOM 1099 C CA . THR A 1 133 ? -39.500 4.048 34.892 1.00 60.72 133 THR A CA 1
ATOM 1100 C C . THR A 1 133 ? -39.317 4.410 33.422 1.00 60.72 133 THR A C 1
ATOM 1102 O O . THR A 1 133 ? -38.393 3.893 32.803 1.00 60.72 133 THR A O 1
ATOM 1105 N N . ALA A 1 134 ? -40.133 5.316 32.872 1.00 66.56 134 ALA A N 1
ATOM 1106 C CA . ALA A 1 134 ? -40.003 5.776 31.486 1.00 66.56 134 ALA A CA 1
ATOM 1107 C C . ALA A 1 134 ? -38.649 6.466 31.233 1.00 66.56 134 ALA A C 1
ATOM 1109 O O . ALA A 1 134 ? -37.927 6.080 30.316 1.00 66.56 134 ALA A O 1
ATOM 1110 N N . THR A 1 135 ? -38.241 7.374 32.125 1.00 73.00 135 THR A N 1
ATOM 1111 C CA . THR A 1 135 ? -36.937 8.057 32.053 1.00 73.00 135 THR A CA 1
ATOM 1112 C C . THR A 1 135 ? -35.758 7.095 32.217 1.00 73.00 135 THR A C 1
ATOM 1114 O O . THR A 1 135 ? -34.741 7.240 31.544 1.00 73.00 135 THR A O 1
ATOM 1117 N N . LEU A 1 136 ? -35.889 6.048 33.041 1.00 68.38 136 LEU A N 1
ATOM 1118 C CA . LEU A 1 136 ? -34.876 4.988 33.143 1.00 68.38 136 LEU A CA 1
ATOM 1119 C C . LEU A 1 136 ? -34.761 4.134 31.868 1.00 68.38 136 LEU A C 1
ATOM 1121 O O . LEU A 1 136 ? -33.659 3.697 31.528 1.00 68.38 136 LEU A O 1
ATOM 1125 N N . TYR A 1 137 ? -35.870 3.868 31.170 1.00 71.88 137 TYR A N 1
ATOM 1126 C CA . TYR A 1 137 ? -35.845 3.147 29.892 1.00 71.88 137 TYR A CA 1
ATOM 1127 C C . TYR A 1 137 ? -35.211 3.991 28.779 1.00 71.88 137 TYR A C 1
ATOM 1129 O O . TYR A 1 137 ? -34.375 3.462 28.046 1.00 71.88 137 TYR A O 1
ATOM 1137 N N . GLU A 1 138 ? -35.525 5.288 28.705 1.00 78.56 138 GLU A N 1
ATOM 1138 C CA . GLU A 1 138 ? -34.884 6.230 27.773 1.00 78.56 138 GLU A CA 1
ATOM 1139 C C . GLU A 1 138 ? -33.373 6.324 28.026 1.00 78.56 138 GLU A C 1
ATOM 1141 O O . GLU A 1 138 ? -32.580 6.070 27.119 1.00 78.56 138 GLU A O 1
ATOM 1146 N N . GLN A 1 139 ? -32.952 6.519 29.283 1.00 77.38 139 GLN A N 1
ATOM 1147 C CA . GLN A 1 139 ? -31.529 6.557 29.646 1.00 77.38 139 GLN A CA 1
ATOM 1148 C C . GLN A 1 139 ? -30.791 5.247 29.324 1.00 77.38 139 GLN A C 1
ATOM 1150 O O . GLN A 1 139 ? -29.614 5.262 28.957 1.00 77.38 139 GLN A O 1
ATOM 1155 N N . ARG A 1 140 ? -31.448 4.085 29.448 1.00 76.69 140 ARG A N 1
ATOM 1156 C CA . ARG A 1 140 ? -30.857 2.793 29.047 1.00 76.69 140 ARG A CA 1
ATOM 1157 C C . ARG A 1 140 ? -30.739 2.653 27.532 1.00 76.69 140 ARG A C 1
ATOM 1159 O O . ARG A 1 140 ? -29.745 2.088 27.071 1.00 76.69 140 ARG A O 1
ATOM 1166 N N . GLY A 1 141 ? -31.721 3.148 26.779 1.00 81.88 141 GLY A N 1
ATOM 1167 C CA . GLY A 1 141 ? -31.683 3.202 25.317 1.00 81.88 141 GLY A CA 1
ATOM 1168 C C . GLY A 1 141 ? -30.492 4.021 24.824 1.00 81.88 141 GLY A C 1
ATOM 1169 O O . GLY A 1 141 ? -29.651 3.497 24.093 1.00 81.88 141 GLY A O 1
ATOM 1170 N N . GLU A 1 142 ? -30.351 5.247 25.331 1.00 83.56 142 GLU A N 1
ATOM 1171 C CA . GLU A 1 142 ? -29.244 6.153 24.996 1.00 83.56 142 GLU A CA 1
ATOM 1172 C C . GLU A 1 142 ? -27.877 5.565 25.361 1.00 83.56 142 GLU A C 1
ATOM 1174 O O . GLU A 1 142 ? -26.939 5.607 24.563 1.00 83.56 142 GLU A O 1
ATOM 1179 N N . ARG A 1 143 ? -27.744 4.947 26.546 1.00 77.88 143 ARG A N 1
ATOM 1180 C CA . ARG A 1 143 ? -26.494 4.280 26.949 1.00 77.88 143 ARG A CA 1
ATOM 1181 C C . ARG A 1 143 ? -26.140 3.117 26.031 1.00 77.88 143 ARG A C 1
ATOM 1183 O O . ARG A 1 143 ? -24.974 2.958 25.676 1.00 77.88 143 ARG A O 1
ATOM 1190 N N . ARG A 1 144 ? -27.122 2.305 25.628 1.00 78.06 144 ARG A N 1
ATOM 1191 C CA . ARG A 1 144 ? -26.889 1.180 24.715 1.00 78.06 144 ARG A CA 1
ATOM 1192 C C . ARG A 1 144 ? -26.458 1.673 23.336 1.00 78.06 144 ARG A C 1
ATOM 1194 O O . ARG A 1 144 ? -25.491 1.145 22.792 1.00 78.06 144 ARG A O 1
ATOM 1201 N N . GLU A 1 145 ? -27.119 2.701 22.811 1.00 85.12 145 GLU A N 1
ATOM 1202 C CA . GLU A 1 145 ? -26.751 3.319 21.537 1.00 85.12 145 GLU A CA 1
ATOM 1203 C C . GLU A 1 145 ? -25.347 3.939 21.600 1.00 85.12 145 GLU A C 1
ATOM 1205 O O . GLU A 1 145 ? -24.527 3.705 20.712 1.00 85.12 145 GLU A O 1
ATOM 1210 N N . ASN A 1 146 ? -25.018 4.655 22.679 1.00 80.19 146 ASN A N 1
ATOM 1211 C CA . ASN A 1 146 ? -23.686 5.221 22.890 1.00 80.19 146 ASN A CA 1
ATOM 1212 C C . ASN A 1 146 ? -22.613 4.135 23.009 1.00 80.19 146 ASN A C 1
ATOM 1214 O O . ASN A 1 146 ? -21.552 4.256 22.394 1.00 80.19 146 ASN A O 1
ATOM 1218 N N . ARG A 1 147 ? -22.893 3.035 23.716 1.00 77.00 147 ARG A N 1
ATOM 1219 C CA . ARG A 1 147 ? -21.983 1.887 23.814 1.00 77.00 147 ARG A CA 1
ATOM 1220 C C . ARG A 1 147 ? -21.766 1.222 22.459 1.00 77.00 147 ARG A C 1
ATOM 1222 O O . ARG A 1 147 ? -20.643 0.836 22.135 1.00 77.00 147 ARG A O 1
ATOM 1229 N N . GLU A 1 148 ? -22.805 1.114 21.637 1.00 80.50 148 GLU A N 1
ATOM 1230 C CA . GLU A 1 148 ? -22.680 0.574 20.286 1.00 80.50 148 GLU A CA 1
ATOM 1231 C C . GLU A 1 148 ? -21.924 1.526 19.349 1.00 80.50 148 GLU A C 1
ATOM 1233 O O . GLU A 1 148 ? -21.036 1.083 18.620 1.00 80.50 148 GLU A O 1
ATOM 1238 N N . LYS A 1 149 ? -22.179 2.840 19.420 1.00 82.69 149 LYS A N 1
ATOM 1239 C CA . LYS A 1 149 ? -21.391 3.867 18.715 1.00 82.69 149 LYS A CA 1
ATOM 1240 C C . LYS A 1 149 ? -19.915 3.806 19.116 1.00 82.69 149 LYS A C 1
ATOM 1242 O O . LYS A 1 149 ? -19.058 3.810 18.231 1.00 82.69 149 LYS A O 1
ATOM 1247 N N . ARG A 1 150 ? -19.611 3.670 20.413 1.00 76.38 150 ARG A N 1
ATOM 1248 C CA . ARG A 1 150 ? -18.245 3.484 20.936 1.00 76.38 150 ARG A CA 1
ATOM 1249 C C . ARG A 1 150 ? -17.621 2.194 20.414 1.00 76.38 150 ARG A C 1
ATOM 1251 O O . ARG A 1 150 ? -16.551 2.251 19.823 1.00 76.38 150 ARG A O 1
ATOM 1258 N N . ARG A 1 151 ? -18.313 1.053 20.495 1.00 72.56 151 ARG A N 1
ATOM 1259 C CA . ARG A 1 151 ? -17.839 -0.223 19.923 1.00 72.56 151 ARG A CA 1
ATOM 1260 C C . ARG A 1 151 ? -17.584 -0.145 18.419 1.00 72.56 151 ARG A C 1
ATOM 1262 O O . ARG A 1 151 ? -16.591 -0.685 17.946 1.00 72.56 151 ARG A O 1
ATOM 1269 N N . ARG A 1 152 ? -18.444 0.532 17.653 1.00 74.75 152 ARG A N 1
ATOM 1270 C CA . ARG A 1 152 ? -18.241 0.759 16.211 1.00 74.75 152 ARG A CA 1
ATOM 1271 C C . ARG A 1 152 ? -17.034 1.660 15.952 1.00 74.75 152 ARG A C 1
ATOM 1273 O O . ARG A 1 152 ? -16.279 1.393 15.021 1.00 74.75 152 ARG A O 1
ATOM 1280 N N . LYS A 1 153 ? -16.833 2.694 16.774 1.00 74.06 153 LYS A N 1
ATOM 1281 C CA . LYS A 1 153 ? -15.639 3.551 16.734 1.00 74.06 153 LYS A CA 1
ATOM 1282 C C . LYS A 1 153 ? -14.378 2.736 17.048 1.00 74.06 153 LYS A C 1
ATOM 1284 O O . LYS A 1 153 ? -13.431 2.830 16.278 1.00 74.06 153 LYS A O 1
ATOM 1289 N N . ARG A 1 154 ? -14.411 1.866 18.066 1.00 69.38 154 ARG A N 1
ATOM 1290 C CA . ARG A 1 154 ? -13.326 0.936 18.435 1.00 69.38 154 ARG A CA 1
ATOM 1291 C C . ARG A 1 154 ? -13.016 -0.076 17.332 1.00 69.38 154 ARG A C 1
ATOM 1293 O O . ARG A 1 154 ? -11.880 -0.185 16.919 1.00 69.38 154 ARG A O 1
ATOM 1300 N N . ARG A 1 155 ? -14.024 -0.711 16.722 1.00 68.75 155 ARG A N 1
ATOM 1301 C CA . ARG A 1 155 ? -13.834 -1.628 15.571 1.00 68.75 155 ARG A CA 1
ATOM 1302 C C . ARG A 1 155 ? -13.219 -0.967 14.330 1.00 68.75 155 ARG A C 1
ATOM 1304 O O . ARG A 1 155 ? -12.767 -1.669 13.427 1.00 68.75 155 ARG A O 1
ATOM 1311 N N . ARG A 1 156 ? -13.287 0.365 14.242 1.00 69.50 156 ARG A N 1
ATOM 1312 C CA . ARG A 1 156 ? -12.659 1.170 13.185 1.00 69.50 156 ARG A CA 1
ATOM 1313 C C . ARG A 1 156 ? -11.281 1.704 13.585 1.00 69.50 156 ARG A C 1
ATOM 1315 O O . ARG A 1 156 ? -10.553 2.136 12.695 1.00 69.50 156 ARG A O 1
ATOM 1322 N N . ARG A 1 157 ? -10.948 1.715 14.878 1.00 68.81 157 ARG A N 1
ATOM 1323 C CA . ARG A 1 157 ? -9.607 2.008 15.399 1.00 68.81 157 ARG A CA 1
ATOM 1324 C C . ARG A 1 157 ? -8.732 0.774 15.123 1.00 68.81 157 ARG A C 1
ATOM 1326 O O . ARG A 1 157 ? -9.221 -0.340 15.242 1.00 68.81 157 ARG A O 1
ATOM 1333 N N . GLY A 1 158 ? -7.512 0.980 14.629 1.00 75.25 158 GLY A N 1
ATOM 1334 C CA . GLY A 1 158 ? -6.598 -0.087 14.179 1.00 75.25 158 GLY A CA 1
ATOM 1335 C C . GLY A 1 158 ? -6.516 -0.282 12.660 1.00 75.25 158 GLY A C 1
ATOM 1336 O O . GLY A 1 158 ? -5.453 -0.590 12.134 1.00 75.25 158 GLY A O 1
ATOM 1337 N N . ARG A 1 159 ? -7.583 0.027 11.911 1.00 90.38 159 ARG A N 1
ATOM 1338 C CA . ARG A 1 159 ? -7.593 -0.180 10.452 1.00 90.38 159 ARG A CA 1
ATOM 1339 C C . ARG A 1 159 ? -6.925 0.952 9.680 1.00 90.38 159 ARG A C 1
ATOM 1341 O O . ARG A 1 159 ? -7.212 2.133 9.906 1.00 90.38 159 ARG A O 1
ATOM 1348 N N . ALA A 1 160 ? -6.130 0.594 8.677 1.00 94.62 160 ALA A N 1
ATOM 1349 C CA . ALA A 1 160 ? -5.366 1.556 7.897 1.00 94.62 160 ALA A CA 1
ATOM 1350 C C . ALA A 1 160 ? -6.212 2.264 6.827 1.00 94.62 160 ALA A C 1
ATOM 1352 O O . ALA A 1 160 ? -7.058 1.669 6.153 1.00 94.62 160 ALA A O 1
ATOM 1353 N N . GLN A 1 161 ? -5.956 3.559 6.636 1.00 94.94 161 GLN A N 1
ATOM 1354 C CA . GLN A 1 161 ? -6.362 4.271 5.426 1.00 94.94 161 GLN A CA 1
ATOM 1355 C C . GLN A 1 161 ? -5.186 4.243 4.460 1.00 94.94 161 GLN A C 1
ATOM 1357 O O . GLN A 1 161 ? -4.136 4.807 4.761 1.00 94.94 161 GLN A O 1
ATOM 1362 N N . VAL A 1 162 ? -5.355 3.582 3.321 1.00 96.50 162 VAL A N 1
ATOM 1363 C CA . VAL A 1 162 ? -4.253 3.327 2.393 1.00 96.50 162 VAL A CA 1
ATOM 1364 C C . VAL A 1 162 ? -4.422 4.172 1.141 1.00 96.50 162 VAL A C 1
ATOM 1366 O O . VAL A 1 162 ? -5.483 4.185 0.521 1.00 96.50 162 VAL A O 1
ATOM 1369 N N . VAL A 1 163 ? -3.359 4.876 0.767 1.00 95.62 163 VAL A N 1
ATOM 1370 C CA . VAL A 1 163 ? -3.231 5.531 -0.535 1.00 95.62 163 VAL A CA 1
ATOM 1371 C C . VAL A 1 163 ? -2.169 4.768 -1.304 1.00 95.62 163 VAL A C 1
ATOM 1373 O O . VAL A 1 163 ? -1.058 4.586 -0.810 1.00 95.62 163 VAL A O 1
ATOM 1376 N N . CYS A 1 164 ? -2.508 4.313 -2.501 1.00 96.31 164 CYS A N 1
ATOM 1377 C CA . CYS A 1 164 ? -1.603 3.549 -3.345 1.00 96.31 164 CYS A CA 1
ATOM 1378 C C . CYS A 1 164 ? -1.494 4.187 -4.727 1.00 96.31 164 CYS A C 1
ATOM 1380 O O . CYS A 1 164 ? -2.426 4.836 -5.204 1.00 96.31 164 CYS A O 1
ATOM 1382 N N . HIS A 1 165 ? -0.324 4.032 -5.343 1.00 94.88 165 HIS A N 1
ATOM 1383 C CA . HIS A 1 165 ? -0.015 4.630 -6.634 1.00 94.88 165 HIS A CA 1
ATOM 1384 C C . HIS A 1 165 ? 0.632 3.621 -7.578 1.00 94.88 165 HIS A C 1
ATOM 1386 O O . HIS A 1 165 ? 1.409 2.767 -7.135 1.00 94.88 165 HIS A O 1
ATOM 139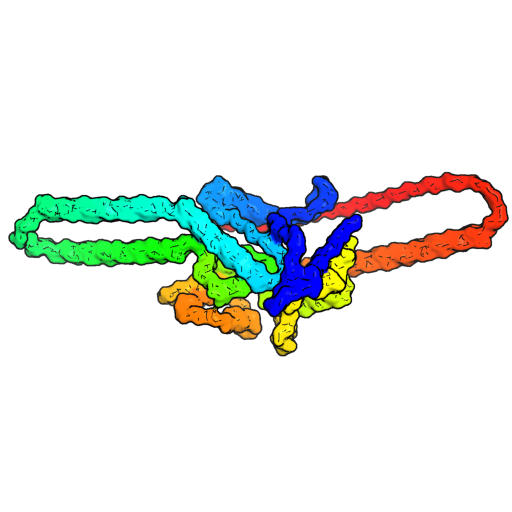2 N N . SER A 1 166 ? 0.345 3.746 -8.880 1.00 93.25 166 SER A N 1
ATOM 1393 C CA . SER A 1 166 ? 0.884 2.864 -9.922 1.00 93.25 166 SER A CA 1
ATOM 1394 C C . SER A 1 166 ? 0.630 1.392 -9.558 1.00 93.25 166 SER A C 1
ATOM 1396 O O . SER A 1 166 ? -0.454 1.054 -9.075 1.00 93.25 166 SER A O 1
ATOM 1398 N N . MET A 1 167 ? 1.616 0.513 -9.722 1.00 94.94 167 MET A N 1
ATOM 1399 C CA . MET A 1 167 ? 1.527 -0.908 -9.384 1.00 94.94 167 MET A CA 1
ATOM 1400 C C . MET A 1 167 ? 1.196 -1.186 -7.910 1.00 94.94 167 MET A C 1
ATOM 1402 O O . MET A 1 167 ? 0.711 -2.266 -7.585 1.00 94.94 167 MET A O 1
ATOM 1406 N N . GLY A 1 168 ? 1.358 -0.201 -7.015 1.00 96.50 168 GLY A N 1
ATOM 1407 C CA . GLY A 1 168 ? 0.956 -0.344 -5.614 1.00 96.50 168 GLY A CA 1
ATOM 1408 C C . GLY A 1 168 ? -0.539 -0.623 -5.466 1.00 96.50 168 GLY A C 1
ATOM 1409 O O . GLY A 1 168 ? -0.945 -1.230 -4.483 1.00 96.50 168 GLY A O 1
ATOM 1410 N N . GLY A 1 169 ? -1.349 -0.237 -6.457 1.00 95.88 169 GLY A N 1
ATOM 1411 C CA . GLY A 1 169 ? -2.757 -0.611 -6.507 1.00 95.88 169 GLY A CA 1
ATOM 1412 C C . GLY A 1 169 ? -2.974 -2.112 -6.651 1.00 95.88 169 GLY A C 1
ATOM 1413 O O . GLY A 1 169 ? -3.828 -2.650 -5.964 1.00 95.88 169 GLY A O 1
ATOM 1414 N N . LEU A 1 170 ? -2.180 -2.806 -7.469 1.00 94.94 170 LEU A N 1
ATOM 1415 C CA . LEU A 1 170 ? -2.301 -4.260 -7.632 1.00 94.94 170 LEU A CA 1
ATOM 1416 C C . LEU A 1 170 ? -1.905 -4.999 -6.350 1.00 94.94 170 LEU A C 1
ATOM 1418 O O . LEU A 1 170 ? -2.599 -5.921 -5.935 1.00 94.94 170 LEU A O 1
ATOM 1422 N N . VAL A 1 171 ? -0.851 -4.525 -5.678 1.00 97.06 171 VAL A N 1
ATOM 1423 C CA . VAL A 1 171 ? -0.420 -5.039 -4.367 1.00 97.06 171 VAL A CA 1
ATOM 1424 C C . VAL A 1 171 ? -1.535 -4.894 -3.332 1.00 97.06 171 VAL A C 1
ATOM 1426 O O . VAL A 1 171 ? -1.889 -5.852 -2.649 1.00 97.06 171 VAL A O 1
ATOM 1429 N N . VAL A 1 172 ? -2.126 -3.700 -3.232 1.00 97.38 172 VAL A N 1
ATOM 1430 C CA . VAL A 1 172 ? -3.226 -3.457 -2.293 1.00 97.38 172 VAL A CA 1
ATOM 1431 C C . VAL A 1 172 ? -4.471 -4.248 -2.676 1.00 97.38 172 VAL A C 1
ATOM 1433 O O . VAL A 1 172 ? -5.158 -4.724 -1.784 1.00 97.38 172 VAL A O 1
ATOM 1436 N N . LEU A 1 173 ? -4.772 -4.404 -3.966 1.00 95.44 173 LEU A N 1
ATOM 1437 C CA . LEU A 1 173 ? -5.946 -5.141 -4.427 1.00 95.44 173 LEU A CA 1
ATOM 1438 C C . LEU A 1 173 ? -5.851 -6.632 -4.084 1.00 95.44 173 LEU A C 1
ATOM 1440 O O . LEU A 1 173 ? -6.826 -7.199 -3.591 1.00 95.44 173 LEU A O 1
ATOM 1444 N N . ASP A 1 174 ? -4.676 -7.236 -4.277 1.00 95.62 174 ASP A N 1
ATOM 1445 C CA . ASP A 1 174 ? -4.407 -8.610 -3.852 1.00 95.62 174 ASP A CA 1
ATOM 1446 C C . ASP A 1 174 ? -4.640 -8.769 -2.341 1.00 95.62 174 ASP A C 1
ATOM 1448 O O . ASP A 1 174 ? -5.407 -9.641 -1.925 1.00 95.62 174 ASP A O 1
ATOM 1452 N N . LEU A 1 175 ? -4.072 -7.880 -1.513 1.00 97.06 175 LEU A N 1
ATOM 1453 C CA . LEU A 1 175 ? -4.260 -7.948 -0.061 1.00 97.06 175 LEU A CA 1
ATOM 1454 C C . LEU A 1 175 ? -5.715 -7.702 0.343 1.00 97.06 175 LEU A C 1
ATOM 1456 O O . LEU A 1 175 ? -6.256 -8.424 1.174 1.00 97.06 175 LEU A O 1
ATOM 1460 N N . LEU A 1 176 ? -6.364 -6.702 -0.251 1.00 95.75 176 LEU A N 1
ATOM 1461 C CA . LEU A 1 176 ? -7.743 -6.320 0.044 1.00 95.75 176 LEU A CA 1
ATOM 1462 C C . LEU A 1 176 ? -8.718 -7.474 -0.220 1.00 95.75 176 LEU A C 1
ATOM 1464 O O . LEU A 1 176 ? -9.699 -7.607 0.509 1.00 95.75 176 LEU A O 1
ATOM 1468 N N . SER A 1 177 ? -8.437 -8.319 -1.218 1.00 94.62 177 SER A N 1
ATOM 1469 C CA . SER A 1 177 ? -9.249 -9.503 -1.525 1.00 94.62 177 SER A CA 1
ATOM 1470 C C . SER A 1 177 ? -9.155 -10.608 -0.461 1.00 94.62 177 SER A C 1
ATOM 1472 O O . SER A 1 177 ? -10.112 -11.355 -0.268 1.00 94.62 177 SER A O 1
ATOM 1474 N N . ARG A 1 178 ? -8.022 -10.698 0.250 1.00 95.62 178 ARG A N 1
ATOM 1475 C CA . ARG A 1 178 ? -7.741 -11.741 1.253 1.00 95.62 178 ARG A CA 1
ATOM 1476 C C . ARG A 1 178 ? -7.954 -11.273 2.692 1.00 95.62 178 ARG A C 1
ATOM 1478 O O . ARG A 1 178 ? -8.369 -12.064 3.532 1.00 95.62 178 ARG A O 1
ATOM 1485 N N . ARG A 1 179 ? -7.641 -10.007 2.977 1.00 94.88 179 ARG A N 1
ATOM 1486 C CA . ARG A 1 179 ? -7.634 -9.383 4.311 1.00 94.88 179 ARG A CA 1
ATOM 1487 C C . ARG A 1 179 ? -8.329 -8.013 4.305 1.00 94.88 179 ARG A C 1
ATOM 1489 O O . ARG A 1 179 ? -7.709 -6.987 4.610 1.00 94.88 179 ARG A O 1
ATOM 1496 N N . PRO A 1 180 ? -9.625 -7.940 3.948 1.00 93.56 180 PRO A N 1
ATOM 1497 C CA . PRO A 1 180 ? -10.371 -6.680 3.953 1.00 93.56 180 PRO A CA 1
ATOM 1498 C C . PRO A 1 180 ? -10.509 -6.061 5.355 1.00 93.56 180 PRO A C 1
ATOM 1500 O O . PRO A 1 180 ? -10.814 -4.874 5.487 1.00 93.56 180 PRO A O 1
ATOM 1503 N N . ASP A 1 181 ? -10.296 -6.853 6.406 1.00 91.88 181 ASP A N 1
ATOM 1504 C CA . ASP A 1 181 ? -10.296 -6.449 7.809 1.00 91.88 181 ASP A CA 1
ATOM 1505 C C . ASP A 1 181 ? -9.219 -5.408 8.141 1.00 91.88 181 ASP A C 1
ATOM 1507 O O . ASP A 1 181 ? -9.501 -4.511 8.939 1.00 91.88 181 ASP A O 1
ATOM 1511 N N . LEU A 1 182 ? -8.064 -5.451 7.465 1.00 94.75 182 LEU A N 1
ATOM 1512 C CA . LEU A 1 182 ? -6.932 -4.539 7.687 1.00 94.75 182 LEU A CA 1
ATOM 1513 C C . LEU A 1 182 ? -7.187 -3.106 7.187 1.00 94.75 182 LEU A C 1
ATOM 1515 O O . LEU A 1 182 ? -6.488 -2.161 7.568 1.00 94.75 182 LEU A O 1
ATOM 1519 N N . PHE A 1 183 ? -8.202 -2.909 6.341 1.00 95.06 183 PHE A N 1
ATOM 1520 C CA . PHE A 1 183 ? -8.453 -1.635 5.676 1.00 95.06 183 PHE A CA 1
ATOM 1521 C C . PHE A 1 183 ? -9.684 -0.921 6.234 1.00 95.06 183 PHE A C 1
ATOM 1523 O O . PHE A 1 183 ? -10.780 -1.468 6.377 1.00 95.06 183 PHE A O 1
ATOM 1530 N N . HIS A 1 184 ? -9.522 0.372 6.500 1.00 92.81 184 HIS A N 1
ATOM 1531 C CA . HIS A 1 184 ? -10.637 1.290 6.697 1.00 92.81 184 HIS A CA 1
ATOM 1532 C C . HIS A 1 184 ? -11.158 1.796 5.345 1.00 92.81 184 HIS A C 1
ATOM 1534 O O . HIS A 1 184 ? -12.365 1.838 5.101 1.00 92.81 184 HIS A O 1
ATOM 1540 N N . SER A 1 185 ? -10.237 2.239 4.488 1.00 94.50 185 SER A N 1
ATOM 1541 C CA . SER A 1 185 ? -10.521 2.791 3.162 1.00 94.50 185 SER A CA 1
ATOM 1542 C C . SER A 1 185 ? -9.268 2.754 2.299 1.00 94.50 185 SER A C 1
ATOM 1544 O O . SER A 1 185 ? -8.170 2.954 2.824 1.00 94.50 185 SER A O 1
ATOM 1546 N N . VAL A 1 186 ? -9.442 2.587 0.989 1.00 96.12 186 VAL A N 1
ATOM 1547 C CA . VAL A 1 186 ? -8.342 2.584 0.016 1.00 96.12 186 VAL A CA 1
ATOM 1548 C C . VAL A 1 186 ? -8.591 3.629 -1.070 1.00 96.12 186 VAL A C 1
ATOM 1550 O O . VAL A 1 186 ? -9.700 3.717 -1.602 1.00 96.12 186 VAL A O 1
ATOM 1553 N N . ALA A 1 187 ? -7.561 4.409 -1.395 1.00 95.31 187 ALA A N 1
ATOM 1554 C CA . ALA A 1 187 ? -7.528 5.322 -2.532 1.00 95.31 187 ALA A CA 1
ATOM 1555 C C . ALA A 1 187 ? -6.490 4.847 -3.560 1.00 95.31 187 ALA A C 1
ATOM 1557 O O . ALA A 1 187 ? -5.299 4.753 -3.248 1.00 95.31 187 ALA A O 1
ATOM 1558 N N . PHE A 1 188 ? -6.950 4.571 -4.780 1.00 94.81 188 PHE A N 1
ATOM 1559 C CA . PHE A 1 188 ? -6.115 4.174 -5.915 1.00 94.81 188 PHE A CA 1
ATOM 1560 C C . PHE A 1 188 ? -5.804 5.393 -6.790 1.00 94.81 188 PHE A C 1
ATOM 1562 O O . PHE A 1 188 ? -6.723 6.047 -7.285 1.00 94.81 188 PHE A O 1
ATOM 1569 N N . VAL A 1 189 ? -4.521 5.705 -6.986 1.00 93.12 189 VAL A N 1
ATOM 1570 C CA . VAL A 1 189 ? -4.064 6.890 -7.730 1.00 93.12 189 VAL A CA 1
ATOM 1571 C C . VAL A 1 189 ? -3.187 6.457 -8.901 1.00 93.12 189 VAL A C 1
ATOM 1573 O O . VAL A 1 189 ? -2.072 5.984 -8.711 1.00 93.12 189 VAL A O 1
ATOM 1576 N N . GLY A 1 190 ? -3.676 6.608 -10.134 1.00 91.50 190 GLY A N 1
ATOM 1577 C CA . GLY A 1 190 ? -2.906 6.211 -11.322 1.00 91.50 190 GLY A CA 1
ATOM 1578 C C . GLY A 1 190 ? -2.530 4.723 -11.332 1.00 91.50 190 GLY A C 1
ATOM 1579 O O . GLY A 1 190 ? -1.463 4.361 -11.822 1.00 91.50 190 GLY A O 1
ATOM 1580 N N . CYS A 1 191 ? -3.364 3.870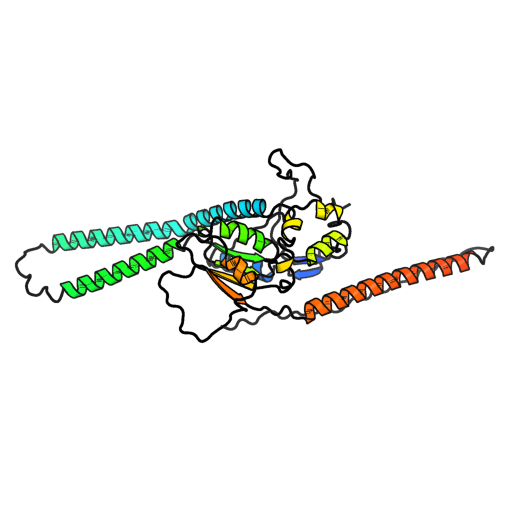 -10.734 1.00 92.62 191 CYS A N 1
ATOM 1581 C CA . CYS A 1 191 ? -3.125 2.435 -10.660 1.00 92.62 191 CYS A CA 1
ATOM 1582 C C . CYS A 1 191 ? -3.615 1.744 -11.941 1.00 92.62 191 CYS A C 1
ATOM 1584 O O . CYS A 1 191 ? -4.766 1.957 -12.331 1.00 92.62 191 CYS A O 1
ATOM 1586 N N . PRO A 1 192 ? -2.798 0.889 -12.576 1.00 90.75 192 PRO A N 1
ATOM 1587 C CA . PRO A 1 192 ? -3.230 0.057 -13.693 1.00 90.75 192 PRO A CA 1
ATOM 1588 C C . PRO A 1 192 ? -4.044 -1.124 -13.150 1.00 90.75 192 PRO A C 1
ATOM 1590 O O . PRO A 1 192 ? -3.554 -2.242 -13.061 1.00 90.75 192 PRO A O 1
ATOM 1593 N N . LEU A 1 193 ? -5.275 -0.856 -12.703 1.00 88.44 193 LEU A N 1
ATOM 1594 C CA . LEU A 1 193 ? -6.171 -1.881 -12.143 1.00 88.44 193 LEU A CA 1
ATOM 1595 C C . LEU A 1 193 ? -6.628 -2.899 -13.191 1.00 88.44 193 LEU A C 1
ATOM 1597 O O . LEU A 1 193 ? -7.109 -3.972 -12.847 1.00 88.44 193 LEU A O 1
ATOM 1601 N N . THR A 1 194 ? -6.468 -2.547 -14.459 1.00 83.12 194 THR A N 1
ATOM 1602 C CA . THR A 1 194 ? -6.640 -3.430 -15.599 1.00 83.12 194 THR A CA 1
ATOM 1603 C C . THR A 1 194 ? -5.316 -3.689 -16.265 1.00 83.12 194 THR A C 1
ATOM 1605 O O . THR A 1 194 ? -4.444 -2.817 -16.318 1.00 83.12 194 THR A O 1
ATOM 1608 N N . ALA A 1 195 ? -5.227 -4.860 -16.878 1.00 77.94 195 ALA A N 1
ATOM 1609 C CA . ALA A 1 195 ? -4.205 -5.114 -17.861 1.00 77.94 195 ALA A CA 1
ATOM 1610 C C . ALA A 1 195 ? -4.214 -4.050 -18.967 1.00 77.94 195 ALA A C 1
ATOM 1612 O O . ALA A 1 195 ? -5.269 -3.545 -19.374 1.00 77.94 195 ALA A O 1
ATOM 1613 N N . GLY A 1 196 ? -3.018 -3.726 -19.446 1.00 75.88 196 GLY A N 1
ATOM 1614 C CA . GLY A 1 196 ? -2.802 -2.718 -20.470 1.00 75.88 196 GLY A CA 1
ATOM 1615 C C . GLY A 1 196 ? -1.724 -3.169 -21.440 1.00 75.88 196 GLY A C 1
ATOM 1616 O O . GLY A 1 196 ? -0.683 -3.692 -21.048 1.00 75.88 196 GLY A O 1
ATOM 1617 N N . VAL A 1 197 ? -1.957 -2.936 -22.730 1.00 78.19 197 VAL A N 1
ATOM 1618 C CA . VAL A 1 197 ? -0.990 -3.272 -23.788 1.00 78.19 197 VAL A CA 1
ATOM 1619 C C . VAL A 1 197 ? 0.252 -2.377 -23.760 1.00 78.19 197 VAL A C 1
ATOM 1621 O O . VAL A 1 197 ? 1.279 -2.732 -24.334 1.00 78.19 197 VAL A O 1
ATOM 1624 N N . SER A 1 198 ? 0.190 -1.238 -23.064 1.00 79.00 198 SER A N 1
ATOM 1625 C CA . SER A 1 198 ? 1.295 -0.281 -22.952 1.00 79.00 198 SER A CA 1
ATOM 1626 C C . SER A 1 198 ? 2.565 -0.915 -22.383 1.00 79.00 198 SER A C 1
ATOM 1628 O O . SER A 1 198 ? 3.652 -0.668 -22.898 1.00 79.00 198 SER A O 1
ATOM 1630 N N . TYR A 1 199 ? 2.441 -1.815 -21.405 1.00 83.69 199 TYR A N 1
ATOM 1631 C CA . TYR A 1 199 ? 3.607 -2.482 -20.826 1.00 83.69 199 TYR A CA 1
ATOM 1632 C C . TYR A 1 199 ? 4.274 -3.470 -21.802 1.00 83.69 199 TYR A C 1
ATOM 1634 O O . TYR A 1 199 ? 5.484 -3.695 -21.745 1.00 83.69 199 TYR A O 1
ATOM 1642 N N . MET A 1 200 ? 3.524 -4.030 -22.762 1.00 84.56 200 MET A N 1
ATOM 1643 C CA . MET A 1 200 ? 4.123 -4.856 -23.819 1.00 84.56 200 MET A CA 1
ATOM 1644 C C . MET A 1 200 ? 5.032 -4.033 -24.731 1.00 84.56 200 MET A C 1
ATOM 1646 O O . MET A 1 200 ? 6.038 -4.552 -25.213 1.00 84.56 200 MET A O 1
ATOM 1650 N N . GLN A 1 201 ? 4.711 -2.755 -24.957 1.00 85.19 201 GLN A N 1
ATOM 1651 C CA . GLN A 1 201 ? 5.584 -1.859 -25.710 1.00 85.19 201 GLN A CA 1
ATOM 1652 C C . GLN A 1 201 ? 6.903 -1.637 -24.964 1.00 85.19 201 GLN A C 1
ATOM 1654 O O . GLN A 1 201 ? 7.963 -1.698 -25.588 1.00 85.19 201 GLN A O 1
ATOM 1659 N N . ASP A 1 202 ? 6.855 -1.474 -23.641 1.00 84.25 202 ASP A N 1
ATOM 1660 C CA . ASP A 1 202 ? 8.055 -1.340 -22.813 1.00 84.25 202 ASP A CA 1
ATOM 1661 C C . ASP A 1 202 ? 8.913 -2.613 -22.861 1.00 84.25 202 ASP A C 1
ATOM 1663 O O . ASP A 1 202 ? 10.127 -2.527 -23.042 1.00 84.25 202 ASP A O 1
ATOM 1667 N N . LEU A 1 203 ? 8.300 -3.800 -22.814 1.00 87.38 203 LEU A N 1
ATOM 1668 C CA . LEU A 1 203 ? 9.013 -5.076 -22.973 1.00 87.38 203 LEU A CA 1
ATOM 1669 C C . LEU A 1 203 ? 9.591 -5.275 -24.381 1.00 87.38 203 LEU A C 1
ATOM 1671 O O . LEU A 1 203 ? 10.697 -5.800 -24.532 1.00 87.38 203 LEU A O 1
ATOM 1675 N N . HIS A 1 204 ? 8.856 -4.873 -25.420 1.00 87.31 204 HIS A N 1
ATOM 1676 C CA . HIS A 1 204 ? 9.251 -5.108 -26.806 1.00 87.31 204 HIS A CA 1
ATOM 1677 C C . HIS A 1 204 ? 10.285 -4.104 -27.305 1.00 87.31 204 HIS A C 1
ATOM 1679 O O . HIS A 1 204 ? 11.220 -4.490 -28.000 1.00 87.31 204 HIS A O 1
ATOM 1685 N N . VAL A 1 205 ? 10.124 -2.823 -26.980 1.00 85.50 205 VAL A N 1
ATOM 1686 C CA . VAL A 1 205 ? 10.991 -1.747 -27.473 1.00 85.50 205 VAL A CA 1
ATOM 1687 C C . VAL A 1 205 ? 12.140 -1.484 -26.500 1.00 85.50 205 VAL A C 1
ATOM 1689 O O . VAL A 1 205 ? 13.247 -1.220 -26.970 1.00 85.50 205 VAL A O 1
ATOM 1692 N N . ALA A 1 206 ? 11.942 -1.722 -25.196 1.00 80.44 206 ALA A N 1
ATOM 1693 C CA . ALA A 1 206 ? 12.674 -1.104 -24.086 1.00 80.44 206 ALA A CA 1
ATOM 1694 C C . ALA A 1 206 ? 12.492 0.415 -24.093 1.00 80.44 206 ALA A C 1
ATOM 1696 O O . ALA A 1 206 ? 13.174 1.133 -24.824 1.00 80.44 206 ALA A O 1
ATOM 1697 N N . ALA A 1 207 ? 11.569 0.910 -23.270 1.00 77.00 207 ALA A N 1
ATOM 1698 C CA . ALA A 1 207 ? 11.450 2.342 -23.047 1.00 77.00 207 ALA A CA 1
ATOM 1699 C C . ALA A 1 207 ? 12.631 2.832 -22.188 1.00 77.00 207 ALA A C 1
ATOM 1701 O O . ALA A 1 207 ? 12.898 2.263 -21.124 1.00 77.00 207 ALA A O 1
ATOM 1702 N N . PRO A 1 208 ? 13.361 3.876 -22.616 1.00 79.19 208 PRO A N 1
ATOM 1703 C CA . PRO A 1 208 ? 14.429 4.432 -21.803 1.00 79.19 208 PRO A CA 1
ATOM 1704 C C . PRO A 1 208 ? 13.879 5.035 -20.510 1.00 79.19 208 PRO A C 1
ATOM 1706 O O . PRO A 1 208 ? 12.877 5.753 -20.503 1.00 79.19 208 PRO A O 1
ATOM 1709 N N . MET A 1 209 ? 14.594 4.808 -19.409 1.00 75.38 209 MET A N 1
ATOM 1710 C CA . MET A 1 209 ? 14.339 5.490 -18.142 1.00 75.38 209 MET A CA 1
ATOM 1711 C C . MET A 1 209 ? 15.149 6.785 -18.108 1.00 75.38 209 MET A C 1
ATOM 1713 O O . MET A 1 209 ? 16.314 6.808 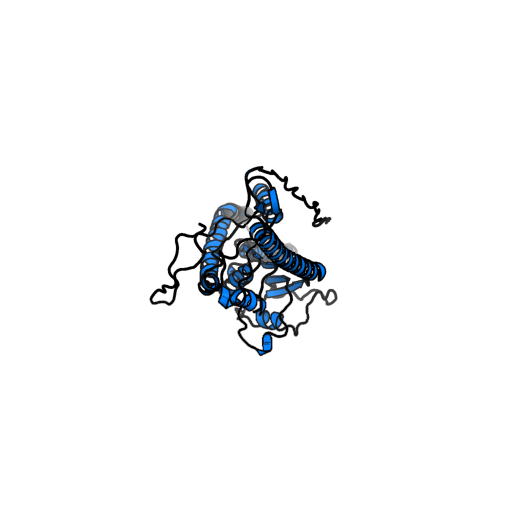-17.694 1.00 75.38 209 MET A O 1
ATOM 1717 N N . GLY A 1 210 ? 14.543 7.869 -18.593 1.00 80.50 210 GLY A N 1
ATOM 1718 C CA . GLY A 1 210 ? 15.235 9.142 -18.793 1.00 80.50 210 GLY A CA 1
ATOM 1719 C C . GLY A 1 210 ? 16.320 9.004 -19.862 1.00 80.50 210 GLY A C 1
ATOM 1720 O O . GLY A 1 210 ? 16.026 8.661 -21.000 1.00 80.50 210 GLY A O 1
ATOM 1721 N N . ILE A 1 211 ? 17.581 9.243 -19.493 1.00 80.12 211 ILE A N 1
ATOM 1722 C CA . ILE A 1 211 ? 18.738 9.095 -20.398 1.00 80.12 211 ILE A CA 1
ATOM 1723 C C . ILE A 1 211 ? 19.374 7.693 -20.361 1.00 80.12 211 ILE A C 1
ATOM 1725 O O . ILE A 1 211 ? 20.376 7.458 -21.034 1.00 80.12 211 ILE A O 1
ATOM 1729 N N . ASN A 1 212 ? 18.847 6.764 -19.551 1.00 79.88 212 ASN A N 1
ATOM 1730 C CA . ASN A 1 212 ? 19.440 5.441 -19.363 1.00 79.88 212 ASN A CA 1
ATOM 1731 C C . ASN A 1 212 ? 18.683 4.357 -20.146 1.00 79.88 212 ASN A C 1
ATOM 1733 O O . ASN A 1 212 ? 17.561 3.989 -19.799 1.00 79.88 212 ASN A O 1
ATOM 1737 N N . TYR A 1 213 ? 19.351 3.809 -21.160 1.00 81.06 213 TYR A N 1
ATOM 1738 C CA . TYR A 1 213 ? 18.848 2.722 -22.010 1.00 81.06 213 TYR A CA 1
ATOM 1739 C C . TYR A 1 213 ? 19.225 1.323 -21.499 1.00 81.06 213 TYR A C 1
ATOM 1741 O O . TYR A 1 213 ? 18.689 0.321 -21.961 1.00 81.06 213 TYR A O 1
ATOM 1749 N N . ASN A 1 214 ? 20.152 1.240 -20.543 1.00 84.75 214 ASN A N 1
ATOM 1750 C CA . ASN A 1 214 ? 20.723 -0.026 -20.084 1.00 84.75 214 ASN A CA 1
ATOM 1751 C C . ASN A 1 214 ? 20.097 -0.527 -18.781 1.00 84.75 214 ASN A C 1
ATOM 1753 O O . ASN A 1 214 ? 20.125 -1.728 -18.525 1.00 84.75 214 ASN A O 1
ATOM 1757 N N . LEU A 1 215 ? 19.553 0.374 -17.956 1.00 87.25 215 LEU A N 1
ATOM 1758 C CA . LEU A 1 215 ? 19.057 0.030 -16.624 1.00 87.25 215 LEU A CA 1
ATOM 1759 C C . LEU A 1 215 ? 17.858 -0.922 -16.679 1.00 87.25 215 LEU A C 1
ATOM 1761 O O . LEU A 1 215 ? 17.826 -1.881 -15.915 1.00 87.25 215 LEU A O 1
ATOM 1765 N N . LEU A 1 216 ? 16.917 -0.652 -17.590 1.00 89.25 216 LEU A N 1
ATOM 1766 C CA . LEU A 1 216 ? 15.696 -1.426 -17.829 1.00 89.25 216 LEU A CA 1
ATOM 1767 C C . LEU A 1 216 ? 15.607 -1.858 -19.298 1.00 89.25 216 LEU A C 1
ATOM 1769 O O . LEU A 1 216 ? 14.609 -1.629 -19.976 1.00 89.25 216 LEU A O 1
ATOM 1773 N N . ASN A 1 217 ? 16.681 -2.453 -19.820 1.00 90.19 217 ASN A N 1
ATOM 1774 C CA . ASN A 1 217 ? 16.611 -3.070 -21.142 1.00 90.19 217 ASN A CA 1
ATOM 1775 C C . ASN A 1 217 ? 15.669 -4.292 -21.125 1.00 90.19 217 ASN A C 1
ATOM 1777 O O . ASN A 1 217 ? 15.289 -4.792 -20.065 1.00 90.19 217 ASN A O 1
ATOM 1781 N N . ARG A 1 218 ? 15.324 -4.810 -22.307 1.00 91.31 218 ARG A N 1
ATOM 1782 C CA . ARG A 1 218 ? 14.368 -5.924 -22.456 1.00 91.31 218 ARG A CA 1
ATOM 1783 C C . ARG A 1 218 ? 14.764 -7.138 -21.621 1.00 91.31 218 ARG A C 1
ATOM 1785 O O . ARG A 1 218 ? 13.938 -7.667 -20.892 1.00 91.31 218 ARG A O 1
ATOM 1792 N N . ALA A 1 219 ? 16.033 -7.545 -21.693 1.00 91.50 219 ALA A N 1
ATOM 1793 C CA . ALA A 1 219 ? 16.536 -8.695 -20.948 1.00 91.50 219 ALA A CA 1
ATOM 1794 C C . ALA A 1 219 ? 16.378 -8.507 -19.433 1.00 91.50 219 A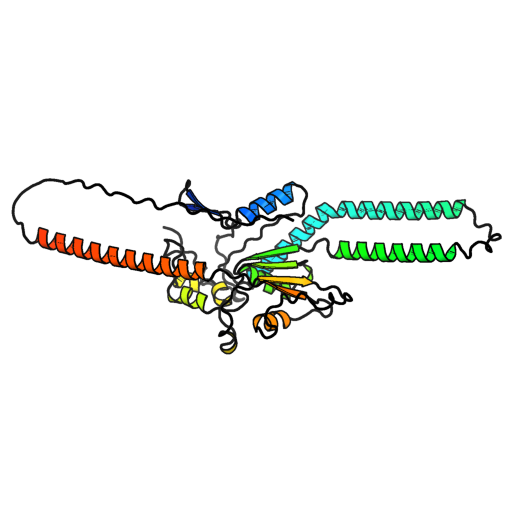LA A C 1
ATOM 1796 O O . ALA A 1 219 ? 16.037 -9.460 -18.744 1.00 91.50 219 ALA A O 1
ATOM 1797 N N . VAL A 1 220 ? 16.564 -7.281 -18.928 1.00 92.12 220 VAL A N 1
ATOM 1798 C CA . VAL A 1 220 ? 16.309 -6.938 -17.524 1.00 92.12 220 VAL A CA 1
ATOM 1799 C C . VAL A 1 220 ? 14.817 -7.004 -17.201 1.00 92.12 220 VAL A C 1
ATOM 1801 O O . VAL A 1 220 ? 14.457 -7.659 -16.230 1.00 92.12 220 VAL A O 1
ATOM 1804 N N . LEU A 1 221 ? 13.949 -6.383 -18.002 1.00 91.69 221 LEU A N 1
ATOM 1805 C CA . LEU A 1 221 ? 12.502 -6.383 -17.751 1.00 91.69 221 LEU A CA 1
ATOM 1806 C C . LEU A 1 221 ? 11.904 -7.800 -17.778 1.00 91.69 221 LEU A C 1
ATOM 1808 O O . LEU A 1 221 ? 11.069 -8.126 -16.944 1.00 91.69 221 LEU A O 1
ATOM 1812 N N . PHE A 1 222 ? 12.392 -8.690 -18.651 1.00 92.62 222 PHE A N 1
ATOM 1813 C CA . PHE A 1 222 ? 11.976 -10.101 -18.661 1.00 92.62 222 PHE A CA 1
ATOM 1814 C C . PHE A 1 222 ? 12.297 -10.845 -17.357 1.00 92.62 222 PHE A C 1
ATOM 1816 O O . PHE A 1 222 ? 11.683 -11.877 -17.082 1.00 92.62 222 PHE A O 1
ATOM 1823 N N . THR A 1 223 ? 13.234 -10.333 -16.553 1.00 93.38 223 THR A N 1
ATOM 1824 C CA . THR A 1 223 ? 13.563 -10.919 -15.248 1.00 93.38 223 THR A CA 1
ATOM 1825 C C . THR A 1 223 ? 12.614 -10.498 -14.128 1.00 93.38 223 THR A C 1
ATOM 1827 O O . THR A 1 223 ? 12.785 -11.005 -13.024 1.00 93.38 223 THR A O 1
ATOM 1830 N N . HIS A 1 224 ? 11.666 -9.580 -14.362 1.00 94.31 224 HIS A N 1
ATOM 1831 C CA . HIS A 1 224 ? 10.782 -9.014 -13.334 1.00 94.31 224 HIS A CA 1
ATOM 1832 C C . HIS A 1 224 ? 9.404 -9.698 -13.356 1.00 94.31 224 HIS A C 1
ATOM 1834 O O . HIS A 1 224 ? 8.610 -9.416 -14.252 1.00 94.31 224 HIS A O 1
ATOM 1840 N N . PRO A 1 225 ? 9.065 -10.581 -12.394 1.00 94.00 225 PRO A N 1
ATOM 1841 C CA . PRO A 1 225 ? 7.744 -11.210 -12.335 1.00 94.00 225 PRO A CA 1
ATOM 1842 C C . PRO A 1 225 ? 6.559 -10.232 -12.365 1.00 94.00 225 PRO A C 1
ATOM 1844 O O . PRO A 1 225 ? 5.550 -10.502 -13.014 1.00 94.00 225 PRO A O 1
ATOM 1847 N N . SER A 1 226 ? 6.689 -9.064 -11.733 1.00 93.31 226 SER A N 1
ATOM 1848 C CA . SER A 1 226 ? 5.651 -8.020 -11.731 1.00 93.31 226 SER A CA 1
ATOM 1849 C C . SER A 1 226 ? 5.248 -7.524 -13.116 1.00 93.31 226 SER A C 1
ATOM 1851 O O . SER A 1 226 ? 4.101 -7.131 -13.322 1.00 93.31 226 SER A O 1
ATOM 1853 N N . SER A 1 227 ? 6.171 -7.540 -14.079 1.00 91.94 227 SER A N 1
ATOM 1854 C CA . SER A 1 227 ? 5.914 -7.128 -15.458 1.00 91.94 227 SER A CA 1
ATOM 1855 C C . SER A 1 227 ? 4.764 -7.913 -16.086 1.00 91.94 227 SER A C 1
ATOM 1857 O O . SER A 1 227 ? 3.995 -7.370 -16.880 1.00 91.94 227 SER A O 1
ATOM 1859 N N . TYR A 1 228 ? 4.619 -9.183 -15.707 1.00 91.44 228 TYR A N 1
ATOM 1860 C CA . TYR A 1 228 ? 3.579 -10.061 -16.231 1.00 91.44 228 TYR A CA 1
ATOM 1861 C C . TYR A 1 228 ? 2.213 -9.812 -15.582 1.00 91.44 228 TYR A C 1
ATOM 1863 O O . TYR A 1 228 ? 1.198 -10.187 -16.162 1.00 91.44 228 TYR A O 1
ATOM 1871 N N . SER A 1 229 ? 2.146 -9.110 -14.445 1.00 90.56 229 SER A N 1
ATOM 1872 C CA . SER A 1 229 ? 0.873 -8.717 -13.821 1.00 90.56 229 SER A CA 1
ATOM 1873 C C . SER A 1 229 ? 0.094 -7.682 -14.642 1.00 90.56 229 SER A C 1
ATOM 1875 O O . SER A 1 229 ? -1.088 -7.468 -14.393 1.00 90.56 229 SER A O 1
ATOM 1877 N N . PHE A 1 230 ? 0.734 -7.044 -15.628 1.00 89.19 230 PHE A N 1
ATOM 1878 C CA . PHE A 1 230 ? 0.084 -6.094 -16.536 1.00 89.19 230 PHE A CA 1
ATOM 1879 C C . PHE A 1 230 ? -0.488 -6.743 -17.800 1.00 89.19 230 PHE A C 1
ATOM 1881 O O . PHE A 1 230 ? -1.087 -6.046 -18.623 1.00 89.19 230 PHE A O 1
ATOM 1888 N N . PHE A 1 231 ? -0.286 -8.050 -17.992 1.00 87.44 231 PHE A N 1
ATOM 1889 C CA . PHE A 1 231 ? -0.708 -8.726 -19.212 1.00 87.44 231 PHE A CA 1
ATOM 1890 C C . PHE A 1 231 ? -2.220 -8.979 -19.190 1.00 87.44 231 PHE A C 1
ATOM 1892 O O . PHE A 1 231 ? -2.772 -9.308 -18.142 1.00 87.44 231 PHE A O 1
ATOM 1899 N N . PRO A 1 232 ? -2.910 -8.824 -20.333 1.00 79.25 232 PRO A N 1
ATOM 1900 C CA . PRO A 1 232 ? -4.340 -9.087 -20.423 1.00 79.25 232 PRO A CA 1
ATOM 1901 C C . PRO A 1 232 ? -4.630 -10.562 -20.167 1.00 79.25 232 PRO A C 1
ATOM 1903 O O . PRO A 1 232 ? -4.073 -11.433 -20.832 1.00 79.25 232 PRO A O 1
ATOM 1906 N N . PHE A 1 233 ? -5.513 -10.817 -19.199 1.00 68.75 233 PHE A N 1
ATOM 1907 C CA . PHE A 1 233 ? -5.971 -12.159 -18.840 1.00 68.75 233 PHE A CA 1
ATOM 1908 C C . PHE A 1 233 ? -7.012 -12.703 -19.836 1.00 68.75 233 PHE A C 1
ATOM 1910 O O . PHE A 1 233 ? -7.126 -13.917 -19.977 1.00 68.75 233 PHE A O 1
ATOM 1917 N N . ASP A 1 234 ? -7.698 -11.826 -20.584 1.00 69.50 234 ASP A N 1
ATOM 1918 C CA . ASP A 1 234 ? -8.592 -12.195 -21.686 1.00 69.50 234 ASP A CA 1
ATOM 1919 C C . ASP A 1 234 ? -8.528 -11.165 -22.836 1.00 69.50 234 ASP A C 1
ATOM 1921 O O . ASP A 1 234 ? -8.457 -9.950 -22.626 1.00 69.50 234 ASP A O 1
ATOM 1925 N N . TYR A 1 235 ? -8.539 -11.647 -24.082 1.00 51.66 235 TYR A N 1
ATOM 1926 C CA . TYR A 1 235 ? -8.434 -10.811 -25.281 1.00 51.66 235 TYR A CA 1
ATOM 1927 C C . TYR A 1 235 ? -9.682 -9.937 -25.473 1.00 51.66 235 TYR A C 1
ATOM 1929 O O . TYR A 1 235 ? -9.568 -8.822 -25.989 1.00 51.66 235 TYR A O 1
ATOM 1937 N N . GLN A 1 236 ? -10.863 -10.408 -25.044 1.00 56.91 236 GLN A N 1
ATOM 1938 C CA . GLN A 1 236 ? -12.113 -9.656 -25.219 1.00 56.91 236 GLN A CA 1
ATOM 1939 C C . GLN A 1 236 ? -12.223 -8.433 -24.297 1.00 56.91 236 GLN A C 1
ATOM 1941 O O . GLN A 1 236 ? -12.720 -7.403 -24.745 1.00 56.91 236 GLN A O 1
ATOM 1946 N N . GLU A 1 237 ? -11.678 -8.484 -23.079 1.00 53.88 237 GLU A N 1
ATOM 1947 C CA . GLU A 1 237 ? -11.720 -7.360 -22.126 1.00 53.88 237 GLU A CA 1
ATOM 1948 C C . GLU A 1 237 ? -10.679 -6.262 -22.425 1.00 53.88 237 GLU A C 1
ATOM 1950 O O . GLU A 1 237 ? -10.818 -5.115 -22.001 1.00 53.88 237 GLU A O 1
ATOM 1955 N N . SER A 1 238 ? -9.635 -6.578 -23.198 1.00 49.84 238 SER A N 1
ATOM 1956 C CA . SER A 1 238 ? -8.492 -5.677 -23.417 1.00 49.84 238 SER A CA 1
ATOM 1957 C C . SER A 1 238 ? -8.774 -4.444 -24.293 1.00 49.84 238 SER A C 1
ATOM 1959 O O . SER A 1 238 ? -7.975 -3.508 -24.300 1.00 49.84 238 SER A O 1
ATOM 1961 N N . LYS A 1 239 ? -9.887 -4.406 -25.041 1.00 50.41 239 LYS A N 1
ATOM 1962 C CA . LYS A 1 239 ? -10.171 -3.317 -25.999 1.00 50.41 239 LYS A CA 1
ATOM 1963 C C . LYS A 1 239 ? -10.703 -2.029 -25.364 1.00 50.41 239 LYS A C 1
ATOM 1965 O O . LYS A 1 239 ? -10.751 -1.012 -26.052 1.00 50.41 239 LYS A O 1
ATOM 1970 N N . GLU A 1 240 ? -11.082 -2.048 -24.087 1.00 53.69 240 GLU A N 1
ATOM 1971 C CA . GLU A 1 240 ? -11.815 -0.939 -23.455 1.00 53.69 240 GLU A CA 1
ATOM 1972 C C . GLU A 1 240 ? -11.049 -0.241 -22.309 1.00 53.69 240 GLU A C 1
ATOM 1974 O O . GLU A 1 240 ? -11.522 0.757 -21.765 1.00 53.69 240 GLU A O 1
ATOM 1979 N N . SER A 1 241 ? -9.848 -0.705 -21.940 1.00 51.72 241 SER A N 1
ATOM 1980 C CA . SER A 1 241 ? -9.246 -0.408 -20.627 1.00 51.72 241 SER A CA 1
ATOM 1981 C C . SER A 1 241 ? -8.291 0.803 -20.527 1.00 51.72 241 SER A C 1
ATOM 1983 O O . SER A 1 241 ? -7.768 1.076 -19.447 1.00 51.72 241 SER A O 1
ATOM 1985 N N . ASP A 1 242 ? -8.112 1.612 -21.576 1.00 46.78 242 ASP A N 1
ATOM 1986 C CA . ASP A 1 242 ? -7.037 2.629 -21.684 1.00 46.78 242 ASP A CA 1
ATOM 1987 C C . ASP A 1 242 ? -7.172 3.916 -20.822 1.00 46.78 242 ASP A C 1
ATOM 1989 O O . ASP A 1 242 ? -6.471 4.905 -21.052 1.00 46.78 242 ASP A O 1
ATOM 1993 N N . SER A 1 243 ? -8.037 3.961 -19.801 1.00 48.97 243 SER A N 1
ATOM 1994 C CA . SER A 1 243 ? -8.172 5.154 -18.940 1.00 48.97 243 SER A CA 1
ATOM 1995 C C . SER A 1 243 ? -7.763 4.912 -17.488 1.00 48.97 243 SER A C 1
ATOM 1997 O O . SER A 1 243 ? -8.325 4.054 -16.812 1.00 48.97 243 SER A O 1
ATOM 1999 N N . CYS A 1 244 ? -6.848 5.738 -16.969 1.00 42.56 244 CYS A N 1
ATOM 2000 C CA . CYS A 1 244 ? -6.524 5.788 -15.542 1.00 42.56 244 CYS A CA 1
ATOM 2001 C C . CYS A 1 244 ? -7.787 6.117 -14.731 1.00 42.56 244 CYS A C 1
ATOM 2003 O O . CYS A 1 244 ? -8.393 7.173 -14.922 1.00 42.56 244 CYS A O 1
ATOM 2005 N N . LEU A 1 245 ? -8.182 5.215 -13.834 1.00 44.03 245 LEU A N 1
ATOM 2006 C CA . LEU A 1 245 ? -9.380 5.344 -13.013 1.00 44.03 245 LEU A CA 1
ATOM 2007 C C . LEU A 1 245 ? -8.973 5.573 -11.556 1.00 44.03 245 LEU A C 1
ATOM 2009 O O . LEU A 1 245 ? -8.232 4.775 -10.984 1.00 44.03 245 LEU A O 1
ATOM 2013 N N . CYS A 1 246 ? -9.465 6.653 -10.948 1.00 42.12 246 CYS A N 1
ATOM 2014 C CA . CYS A 1 246 ? -9.369 6.829 -9.503 1.00 42.12 246 CYS A CA 1
ATOM 2015 C C . CYS A 1 246 ? -10.568 6.133 -8.863 1.00 42.12 246 CYS A C 1
ATOM 2017 O O . CYS A 1 246 ? -11.711 6.555 -9.051 1.00 42.12 246 CYS A O 1
ATOM 2019 N N . VAL A 1 247 ? -10.291 5.064 -8.122 1.00 58.53 247 VAL A N 1
ATOM 2020 C CA . VAL A 1 247 ? -11.289 4.279 -7.393 1.00 58.53 247 VAL A CA 1
ATOM 2021 C C . VAL A 1 247 ? -11.109 4.575 -5.907 1.00 58.53 247 VAL A C 1
ATOM 2023 O O . VAL A 1 247 ? -10.013 4.423 -5.365 1.00 58.53 247 VAL A O 1
ATOM 2026 N N . LEU A 1 248 ? -12.165 5.019 -5.233 1.00 56.97 248 LEU A N 1
ATOM 2027 C CA . LEU A 1 248 ? -12.222 5.053 -3.776 1.00 56.97 248 LEU A CA 1
ATOM 2028 C C . LEU A 1 248 ? -13.077 3.881 -3.316 1.00 56.97 248 LEU A C 1
ATOM 2030 O O . LEU A 1 248 ? -14.249 3.811 -3.668 1.00 56.97 248 LEU A O 1
ATOM 2034 N N . VAL A 1 249 ? -12.508 2.997 -2.505 1.00 67.69 249 VAL A N 1
ATOM 2035 C CA . VAL A 1 249 ? -13.227 1.847 -1.956 1.00 67.69 249 VAL A CA 1
ATOM 2036 C C . VAL A 1 249 ? -13.467 2.091 -0.467 1.00 67.69 249 VAL A C 1
ATOM 2038 O O . VAL A 1 249 ? -12.520 2.254 0.311 1.00 67.69 249 VAL A O 1
ATOM 2041 N N . LYS A 1 250 ? -14.736 2.153 -0.056 1.00 67.88 250 LYS A N 1
ATOM 2042 C CA . LYS A 1 250 ? -15.154 2.410 1.330 1.00 67.88 250 LYS A CA 1
ATOM 2043 C C . LYS A 1 250 ? -16.095 1.316 1.811 1.00 67.88 250 LYS A C 1
ATOM 2045 O O . LYS A 1 250 ? -17.024 0.965 1.108 1.00 67.88 250 LYS A O 1
ATOM 2050 N N . LYS A 1 251 ? -15.928 0.785 3.022 1.00 64.06 251 LYS A N 1
ATOM 2051 C CA . LYS A 1 251 ? -16.891 -0.193 3.558 1.00 64.06 251 LYS A CA 1
ATOM 2052 C C . LYS A 1 251 ? -18.254 0.484 3.821 1.00 64.06 251 LYS A C 1
ATOM 2054 O O . LYS A 1 251 ? -18.324 1.413 4.632 1.00 64.06 251 LYS A O 1
ATOM 2059 N N . LYS A 1 252 ? -19.318 0.029 3.146 1.00 64.62 252 LYS A N 1
ATOM 2060 C CA . LYS A 1 252 ? -20.711 0.462 3.357 1.00 64.62 252 LYS A CA 1
ATOM 2061 C C . LYS A 1 252 ? -21.210 -0.097 4.695 1.00 64.62 252 LYS A C 1
ATOM 2063 O O . LYS A 1 252 ? -20.872 -1.219 5.071 1.00 64.62 252 LYS A O 1
ATOM 2068 N N . LYS A 1 253 ? -21.969 0.700 5.451 1.00 56.44 253 LYS A N 1
ATOM 2069 C CA . LYS A 1 253 ? -22.634 0.237 6.678 1.00 56.44 253 LYS A CA 1
ATOM 2070 C C . LYS A 1 253 ? -23.839 -0.628 6.314 1.00 56.44 253 LYS A C 1
ATOM 2072 O O . LYS A 1 253 ? -24.628 -0.247 5.454 1.00 56.44 253 LYS A O 1
ATOM 2077 N N . GLU A 1 254 ? -24.016 -1.739 7.019 1.00 53.34 254 GLU A N 1
ATOM 2078 C CA . GLU A 1 254 ? -25.285 -2.468 7.008 1.00 53.34 254 GLU A CA 1
ATOM 2079 C C . GLU A 1 254 ? -26.398 -1.573 7.575 1.00 53.34 254 GLU A C 1
ATOM 2081 O O . GLU A 1 254 ? -26.252 -1.014 8.666 1.00 53.34 254 GLU A O 1
ATOM 2086 N N . GLY A 1 255 ? -27.485 -1.413 6.816 1.00 62.34 255 GLY A N 1
ATOM 2087 C CA . GLY A 1 255 ? -28.677 -0.667 7.229 1.00 62.34 255 GLY A CA 1
ATOM 2088 C C . GLY A 1 255 ? -28.660 0.849 6.992 1.00 62.34 255 GLY A C 1
ATOM 2089 O O . GLY A 1 255 ? -29.615 1.508 7.384 1.00 62.34 255 GLY A O 1
ATOM 2090 N N . GLU A 1 256 ? -27.624 1.424 6.366 1.00 58.34 256 GLU A N 1
ATOM 2091 C CA . GLU A 1 256 ? -27.739 2.778 5.793 1.00 58.34 256 GLU A CA 1
ATOM 2092 C C . GLU A 1 256 ? -28.428 2.665 4.422 1.00 58.34 256 GLU A C 1
ATOM 2094 O O . GLU A 1 256 ? -27.817 2.222 3.441 1.00 58.34 256 GLU A O 1
ATOM 2099 N N . GLU A 1 257 ? -29.713 3.037 4.372 1.00 49.12 257 GLU A N 1
ATOM 2100 C CA . GLU A 1 257 ? -30.370 3.437 3.124 1.00 49.12 257 GLU A CA 1
ATOM 2101 C C . GLU A 1 257 ? -29.536 4.583 2.531 1.00 49.12 257 GLU A C 1
ATOM 2103 O O . GLU A 1 257 ? -29.113 5.497 3.245 1.00 49.12 257 GLU A O 1
ATOM 2108 N N . GLY A 1 258 ? -29.142 4.440 1.262 1.00 46.78 258 GLY A N 1
ATOM 2109 C CA . GLY A 1 258 ? -28.285 5.426 0.603 1.00 46.78 258 GLY A CA 1
ATOM 2110 C C . GLY A 1 258 ? -28.981 6.787 0.543 1.00 46.78 258 GLY A C 1
ATOM 2111 O O . GLY A 1 258 ? -30.204 6.823 0.638 1.00 46.78 258 GLY A O 1
ATOM 2112 N N . PRO A 1 259 ? -28.232 7.897 0.403 1.00 43.03 259 PRO A N 1
ATOM 2113 C CA . PRO A 1 259 ? -28.858 9.192 0.162 1.00 43.03 259 PRO A CA 1
ATOM 2114 C C . PRO A 1 259 ? -29.813 9.070 -1.028 1.00 43.03 259 PRO A C 1
ATOM 2116 O O . PRO A 1 259 ? -29.436 8.474 -2.041 1.00 43.03 259 PRO A O 1
ATOM 2119 N N . ASP A 1 260 ? -31.024 9.604 -0.862 1.00 39.66 260 ASP A N 1
ATOM 2120 C CA . ASP A 1 260 ? -32.015 9.700 -1.927 1.00 39.66 260 ASP A CA 1
ATOM 2121 C C . ASP A 1 260 ? -31.345 10.265 -3.188 1.00 39.66 260 ASP A C 1
ATOM 2123 O O . ASP A 1 260 ? -30.548 11.207 -3.137 1.00 39.66 260 ASP A O 1
ATOM 2127 N N . GLU A 1 261 ? -31.607 9.580 -4.293 1.00 47.69 261 GLU A N 1
ATOM 2128 C CA . GLU A 1 261 ? -31.059 9.775 -5.629 1.00 47.69 261 GLU A CA 1
ATOM 2129 C C . GLU A 1 261 ? -30.982 11.265 -6.012 1.00 47.69 261 GLU A C 1
ATOM 2131 O O . GLU A 1 261 ? -32.027 11.862 -6.223 1.00 47.69 261 GLU A O 1
ATOM 2136 N N . GLU A 1 262 ? -29.784 11.864 -6.151 1.00 38.81 262 GLU A N 1
ATOM 2137 C CA . GLU A 1 262 ? -29.595 12.986 -7.104 1.00 38.81 262 GLU A CA 1
ATOM 2138 C C . GLU A 1 262 ? -28.150 13.436 -7.412 1.00 38.81 262 GLU A C 1
ATOM 2140 O O . GLU A 1 262 ? -27.950 14.129 -8.405 1.00 38.81 262 GLU A O 1
ATOM 2145 N N . GLU A 1 263 ? -27.101 12.993 -6.708 1.00 37.62 263 GLU A N 1
ATOM 2146 C CA . GLU A 1 263 ? -25.712 13.259 -7.149 1.00 37.62 263 GLU A CA 1
ATOM 2147 C C . GLU A 1 263 ? -25.033 12.003 -7.710 1.00 37.62 263 GLU A C 1
ATOM 2149 O O . GLU A 1 263 ? -24.140 11.398 -7.111 1.00 37.62 263 GLU A O 1
ATOM 2154 N N . ASN A 1 264 ? -25.463 11.613 -8.914 1.00 36.19 264 ASN A N 1
ATOM 2155 C CA . ASN A 1 264 ? -24.822 10.577 -9.723 1.00 36.19 264 ASN A CA 1
ATOM 2156 C C . ASN A 1 264 ? -23.443 11.040 -10.217 1.00 36.19 264 ASN A C 1
ATOM 2158 O O . ASN A 1 264 ? -23.275 11.509 -11.341 1.00 36.19 264 ASN A O 1
ATOM 2162 N N . PHE A 1 265 ? -22.428 10.852 -9.375 1.00 38.06 265 PHE A N 1
ATOM 2163 C CA . PHE A 1 265 ? -21.014 10.923 -9.748 1.00 38.06 265 PHE A CA 1
ATOM 2164 C C . PHE A 1 265 ? -20.476 9.526 -10.112 1.00 38.06 265 PHE A C 1
ATOM 2166 O O . PHE A 1 265 ? -19.406 9.123 -9.658 1.00 38.06 265 PHE A O 1
ATOM 2173 N N . PHE A 1 266 ? -21.239 8.742 -10.880 1.00 38.50 266 PHE A N 1
ATOM 2174 C CA . PHE A 1 266 ? -20.879 7.365 -11.220 1.00 38.50 266 PHE A CA 1
ATOM 2175 C C . PHE A 1 266 ? -20.354 7.250 -12.655 1.00 38.50 266 PHE A C 1
ATOM 2177 O O . PHE A 1 266 ? -20.888 7.830 -13.600 1.00 38.50 266 PHE A O 1
ATOM 2184 N N . GLY A 1 267 ? -19.251 6.510 -12.799 1.00 50.56 267 GLY A N 1
ATOM 2185 C CA . GLY A 1 267 ? -18.851 5.939 -14.082 1.00 50.56 267 GLY A CA 1
ATOM 2186 C C . GLY A 1 267 ? -19.895 4.931 -14.571 1.00 50.56 267 GLY A C 1
ATOM 2187 O O . GLY A 1 267 ? -20.772 4.533 -13.812 1.00 50.56 267 GLY A O 1
ATOM 2188 N N . ASP A 1 268 ? -19.804 4.550 -15.842 1.00 55.94 268 ASP A N 1
ATOM 2189 C CA . ASP A 1 268 ? -20.705 3.583 -16.477 1.00 55.94 268 ASP A CA 1
ATOM 2190 C C . ASP A 1 268 ? -20.692 2.251 -15.703 1.00 55.94 268 ASP A C 1
ATOM 2192 O O . ASP A 1 268 ? -19.634 1.649 -15.540 1.00 55.94 268 ASP A O 1
ATOM 2196 N N . GLU A 1 269 ? -21.842 1.793 -15.198 1.00 53.97 269 GLU A N 1
ATOM 2197 C CA . GLU A 1 269 ? -21.958 0.502 -14.495 1.00 53.97 269 GLU A CA 1
ATOM 2198 C C . GLU A 1 269 ? -21.651 -0.693 -15.414 1.00 53.97 269 GLU A C 1
ATOM 2200 O O . GLU A 1 269 ? -21.341 -1.788 -14.939 1.00 53.97 269 GLU A O 1
ATOM 2205 N N . ASN A 1 270 ? -21.689 -0.480 -16.733 1.00 59.66 270 ASN A N 1
ATOM 2206 C CA . ASN A 1 270 ? -21.277 -1.471 -17.723 1.00 59.66 270 ASN A CA 1
ATOM 2207 C C . ASN A 1 270 ? -19.765 -1.484 -17.966 1.00 59.66 270 ASN A C 1
ATOM 2209 O O . ASN A 1 270 ? -19.293 -2.308 -18.743 1.00 59.66 270 ASN A O 1
ATOM 2213 N N . ASP A 1 271 ? -18.997 -0.599 -17.324 1.00 60.94 271 ASP A N 1
ATOM 2214 C CA . ASP A 1 271 ? -17.544 -0.595 -17.438 1.00 60.94 271 ASP A CA 1
ATOM 2215 C C . ASP A 1 271 ? -16.981 -1.925 -16.893 1.00 60.94 271 ASP A C 1
ATOM 2217 O O . ASP A 1 271 ? -17.178 -2.225 -15.704 1.00 60.94 271 ASP A O 1
ATOM 2221 N N . PRO A 1 272 ? -16.251 -2.718 -17.705 1.00 54.72 272 PRO A N 1
ATOM 2222 C CA . PRO A 1 272 ? -15.715 -4.020 -17.294 1.00 54.72 272 PRO A CA 1
ATOM 2223 C C . PRO A 1 272 ? -14.886 -3.949 -16.005 1.00 54.72 272 PRO A C 1
ATOM 2225 O O . PRO A 1 272 ? -14.807 -4.904 -15.235 1.00 54.72 272 PRO A O 1
ATOM 2228 N N . ARG A 1 273 ? -14.308 -2.781 -15.707 1.00 60.44 273 ARG A N 1
ATOM 2229 C CA . ARG A 1 273 ? -13.511 -2.524 -14.500 1.00 60.44 273 ARG A CA 1
ATOM 2230 C C . ARG A 1 273 ? -14.361 -2.478 -13.249 1.00 60.44 273 ARG A C 1
ATOM 2232 O O . ARG A 1 273 ? -13.957 -2.993 -12.207 1.00 60.44 273 ARG A O 1
ATOM 2239 N N . TYR A 1 274 ? -15.528 -1.845 -13.350 1.00 60.94 274 TYR A N 1
ATOM 2240 C CA . TYR A 1 274 ? -16.496 -1.829 -12.265 1.00 60.94 274 TYR A CA 1
ATOM 2241 C C . TYR A 1 274 ? -17.002 -3.248 -12.015 1.00 60.94 274 TYR A C 1
ATOM 2243 O O . TYR A 1 274 ? -17.035 -3.685 -10.866 1.00 60.94 274 TYR A O 1
ATOM 2251 N N . GLN A 1 275 ? -17.292 -3.995 -13.086 1.00 59.78 275 GLN A N 1
ATOM 2252 C CA . GLN A 1 275 ? -17.731 -5.387 -12.996 1.00 59.78 275 GLN A CA 1
ATOM 2253 C C . GLN A 1 275 ? -16.673 -6.292 -12.353 1.00 59.78 275 GLN A C 1
ATOM 2255 O O . GLN A 1 275 ? -17.008 -7.040 -11.436 1.00 59.78 275 GLN A O 1
ATOM 2260 N N . TYR A 1 276 ? -15.396 -6.166 -12.732 1.00 62.12 276 TYR A N 1
ATOM 2261 C CA . TYR A 1 276 ? -14.307 -6.936 -12.127 1.00 62.12 276 TYR A CA 1
ATOM 2262 C C . TYR A 1 276 ? -14.180 -6.674 -10.620 1.00 62.12 276 TYR A C 1
ATOM 2264 O O . TYR A 1 276 ? -14.239 -7.613 -9.826 1.00 62.12 276 TYR A O 1
ATOM 2272 N N . ILE A 1 277 ? -14.092 -5.407 -10.190 1.00 61.16 277 ILE A N 1
ATOM 2273 C CA . ILE A 1 277 ? -13.987 -5.077 -8.756 1.00 61.16 277 ILE A CA 1
ATOM 2274 C C . ILE A 1 277 ? -15.259 -5.515 -8.013 1.00 61.16 277 ILE A C 1
ATOM 2276 O O . ILE A 1 277 ? -15.182 -6.030 -6.896 1.00 61.16 277 ILE A O 1
ATOM 2280 N N . ALA A 1 278 ? -16.433 -5.360 -8.630 1.00 61.22 278 ALA A N 1
ATOM 2281 C CA . ALA A 1 278 ? -17.695 -5.798 -8.049 1.00 61.22 278 ALA A CA 1
ATOM 2282 C C . ALA A 1 278 ? -17.797 -7.327 -7.910 1.00 61.22 278 ALA A C 1
ATOM 2284 O O . ALA A 1 278 ? -18.494 -7.777 -6.994 1.00 61.22 278 ALA A O 1
ATOM 2285 N N . SER A 1 279 ? -17.107 -8.085 -8.773 1.00 59.00 279 SER A N 1
ATOM 2286 C CA . SER A 1 279 ? -17.080 -9.555 -8.805 1.00 59.00 279 SER A CA 1
ATOM 2287 C C . SER A 1 279 ? -16.146 -10.201 -7.778 1.00 59.00 279 SER A C 1
ATOM 2289 O O . SER A 1 279 ? -16.245 -11.408 -7.553 1.00 59.00 279 SER A O 1
ATOM 2291 N N . LEU A 1 280 ? -15.260 -9.425 -7.134 1.00 52.69 280 LEU A N 1
ATOM 2292 C CA . LEU A 1 280 ? -14.331 -9.962 -6.140 1.00 52.69 280 LEU A CA 1
ATOM 2293 C C . LEU A 1 280 ? -15.091 -10.686 -5.008 1.00 52.69 280 LEU A C 1
ATOM 2295 O O . LEU A 1 280 ? -16.136 -10.188 -4.568 1.00 52.69 280 LEU A O 1
ATOM 2299 N N . PRO A 1 281 ? -14.586 -11.843 -4.522 1.00 45.34 281 PRO A N 1
ATOM 2300 C CA . PRO A 1 281 ? -15.246 -12.628 -3.486 1.00 45.34 281 PRO A CA 1
ATOM 2301 C C . PRO A 1 281 ? -15.547 -11.764 -2.265 1.00 45.34 281 PRO A C 1
ATOM 2303 O O . PRO A 1 281 ? -14.649 -11.192 -1.648 1.00 45.34 281 PRO A O 1
ATOM 2306 N N . ARG A 1 282 ? -16.828 -11.657 -1.913 1.00 51.53 282 ARG A N 1
ATOM 2307 C CA . ARG A 1 282 ? -17.258 -10.924 -0.724 1.00 51.53 282 ARG A CA 1
ATOM 2308 C C . ARG A 1 282 ? -17.409 -11.915 0.415 1.00 51.53 282 ARG A C 1
ATOM 2310 O O . ARG A 1 282 ? -18.188 -12.864 0.315 1.00 51.53 282 ARG A O 1
ATOM 2317 N N . GLU A 1 283 ? -16.712 -11.677 1.522 1.00 50.25 283 GLU A N 1
ATOM 2318 C CA . GLU A 1 283 ? -17.198 -12.183 2.804 1.00 50.25 283 GLU A CA 1
ATOM 2319 C C . GLU A 1 283 ? -18.641 -11.702 2.981 1.00 50.25 283 GLU A C 1
ATOM 2321 O O . GLU A 1 283 ? -18.947 -10.551 2.653 1.00 50.25 283 GLU A O 1
ATOM 2326 N N . LYS A 1 284 ? -19.523 -12.582 3.475 1.00 48.81 284 LYS A N 1
ATOM 2327 C CA . LYS A 1 284 ? -20.984 -12.374 3.498 1.00 48.81 284 LYS A CA 1
ATOM 2328 C C . LYS A 1 284 ? -21.433 -11.049 4.145 1.00 48.81 284 LYS A C 1
ATOM 2330 O O . LYS A 1 284 ? -22.527 -10.595 3.831 1.00 48.81 284 LYS A O 1
ATOM 2335 N N . ASP A 1 285 ? -20.556 -10.390 4.909 1.00 48.47 285 ASP A N 1
ATOM 2336 C CA . ASP A 1 285 ? -20.848 -9.194 5.710 1.00 48.47 285 ASP A CA 1
ATOM 2337 C C . ASP A 1 285 ? -19.954 -7.971 5.361 1.00 48.47 285 ASP A C 1
ATOM 2339 O O . ASP A 1 285 ? -19.796 -7.025 6.147 1.00 48.47 285 ASP A O 1
ATOM 2343 N N . THR A 1 286 ? -19.298 -7.963 4.191 1.00 49.72 286 THR A N 1
ATOM 2344 C CA . THR A 1 286 ? -18.478 -6.819 3.751 1.00 49.72 286 THR A CA 1
ATOM 2345 C C . THR A 1 286 ? -18.931 -6.285 2.396 1.00 49.72 286 THR A C 1
ATOM 2347 O O . THR A 1 286 ? -18.592 -6.810 1.340 1.00 49.72 286 THR A O 1
ATOM 2350 N N . VAL A 1 287 ? -19.678 -5.178 2.432 1.00 57.53 287 VAL A N 1
ATOM 2351 C CA . VAL A 1 287 ? -20.051 -4.404 1.242 1.00 57.53 287 VAL A CA 1
ATOM 2352 C C . VAL A 1 287 ? -19.080 -3.239 1.088 1.00 57.53 287 VAL A C 1
ATOM 2354 O O . VAL A 1 287 ? -18.888 -2.467 2.027 1.00 57.53 287 VAL A O 1
ATOM 2357 N N . PHE A 1 288 ? -18.486 -3.087 -0.092 1.00 57.59 288 PHE A N 1
ATOM 2358 C CA . PHE A 1 288 ? -17.679 -1.924 -0.441 1.00 57.59 288 PHE A CA 1
ATOM 2359 C C . PHE A 1 288 ? -18.451 -0.993 -1.384 1.00 57.59 288 PHE A C 1
ATOM 2361 O O . PHE A 1 288 ? -19.024 -1.424 -2.377 1.00 57.59 288 PHE A O 1
ATOM 2368 N N . GLU A 1 289 ? -18.466 0.292 -1.059 1.00 69.12 289 GLU A N 1
ATOM 2369 C CA . GLU A 1 289 ? -18.850 1.398 -1.921 1.00 69.12 289 GLU A CA 1
ATOM 2370 C C . GLU A 1 289 ? -17.631 1.796 -2.755 1.00 69.12 289 GLU A C 1
ATOM 2372 O O . GLU A 1 289 ? -16.589 2.169 -2.210 1.00 69.12 289 GLU A O 1
ATOM 2377 N N . ILE A 1 290 ? -17.771 1.700 -4.073 1.00 61.09 290 ILE A N 1
ATOM 2378 C CA . ILE A 1 290 ? -16.764 2.118 -5.041 1.00 61.09 290 ILE A CA 1
ATOM 2379 C C . ILE A 1 290 ? -17.187 3.481 -5.584 1.00 61.09 290 ILE A C 1
ATOM 2381 O O . ILE A 1 290 ? -18.185 3.573 -6.293 1.00 61.09 290 ILE A O 1
ATOM 2385 N N . LYS A 1 291 ? -16.432 4.539 -5.276 1.00 67.94 291 LYS A N 1
ATOM 2386 C CA . LYS A 1 291 ? -16.599 5.840 -5.934 1.00 67.94 291 LYS A CA 1
ATOM 2387 C C . LYS A 1 291 ? -15.572 5.976 -7.038 1.00 67.94 291 LYS A C 1
ATOM 2389 O O . LYS A 1 291 ? -14.369 5.940 -6.777 1.00 67.94 291 LYS A O 1
ATOM 2394 N N . LEU A 1 292 ? -16.056 6.137 -8.260 1.00 50.44 292 LEU A N 1
ATOM 2395 C CA . LEU A 1 292 ? -15.219 6.408 -9.414 1.00 50.44 292 LEU A CA 1
ATOM 2396 C C . LEU A 1 292 ? -15.118 7.915 -9.606 1.00 50.44 292 LEU A C 1
ATOM 2398 O O . LEU A 1 292 ? -16.124 8.602 -9.734 1.00 50.44 292 LEU A O 1
ATOM 2402 N N . SER A 1 293 ? -13.898 8.435 -9.651 1.00 47.75 293 SER A N 1
ATOM 2403 C CA . SER A 1 293 ? -13.650 9.804 -10.090 1.00 47.75 293 SER A CA 1
ATOM 2404 C C . SER A 1 293 ? -12.939 9.758 -11.434 1.00 47.75 293 SER A C 1
ATOM 2406 O O . SER A 1 293 ? -11.836 9.215 -11.552 1.00 47.75 293 SER A O 1
ATOM 2408 N N . LYS A 1 294 ? -13.568 10.329 -12.468 1.00 43.72 294 LYS A N 1
ATOM 2409 C CA . LYS A 1 294 ? -12.890 10.597 -13.738 1.00 43.72 294 LYS A CA 1
ATOM 2410 C C . LYS A 1 294 ? -11.918 11.751 -13.516 1.00 43.72 294 LYS A C 1
ATOM 2412 O O . LYS A 1 294 ? -12.280 12.916 -13.653 1.00 43.72 294 LYS A O 1
ATOM 2417 N N . GLN A 1 295 ? -10.662 11.437 -13.215 1.00 41.91 295 GLN A N 1
ATOM 2418 C CA . GLN A 1 295 ? -9.596 12.394 -13.467 1.00 41.91 295 GLN A CA 1
ATOM 2419 C C . GLN A 1 295 ? -9.294 12.378 -14.961 1.00 41.91 295 GLN A C 1
ATOM 2421 O O . GLN A 1 295 ? -8.693 11.446 -15.490 1.00 41.91 295 GLN A O 1
ATOM 2426 N N . THR A 1 296 ? -9.696 13.438 -15.655 1.00 34.25 296 THR A N 1
ATOM 2427 C CA . THR A 1 296 ? -9.115 13.766 -16.954 1.00 34.25 296 THR A CA 1
ATOM 2428 C C . THR A 1 296 ? -7.637 14.071 -16.717 1.00 34.25 296 THR A C 1
ATOM 2430 O O . THR A 1 296 ? -7.267 15.214 -16.452 1.00 34.25 296 THR A O 1
ATOM 2433 N N . VAL A 1 297 ? -6.764 13.063 -16.819 1.00 37.94 297 VAL A N 1
ATOM 2434 C CA . VAL A 1 297 ? -5.372 13.323 -17.196 1.00 37.94 297 VAL A CA 1
ATOM 2435 C C . VAL A 1 297 ? -5.502 14.084 -18.503 1.00 37.94 297 VAL A C 1
ATOM 2437 O O . VAL A 1 297 ? -6.024 13.532 -19.475 1.00 37.94 297 VAL A O 1
ATOM 2440 N N . SER A 1 298 ? -5.204 15.390 -18.493 1.00 36.91 298 SER A N 1
ATOM 2441 C CA . SER A 1 298 ? -5.523 16.227 -19.647 1.00 36.91 298 SER A CA 1
ATOM 2442 C C . SER A 1 298 ? -4.952 15.532 -20.881 1.00 36.91 298 SER A C 1
ATOM 2444 O O . SER A 1 298 ? -3.785 15.137 -20.878 1.00 36.91 298 SER A O 1
ATOM 2446 N N . ARG A 1 299 ? -5.750 15.363 -21.942 1.00 39.06 299 ARG A N 1
ATOM 2447 C CA . ARG A 1 299 ? -5.238 14.873 -23.235 1.00 39.06 299 ARG A CA 1
ATOM 2448 C C . ARG A 1 299 ? -3.982 15.652 -23.661 1.00 39.06 299 ARG A C 1
ATOM 2450 O O . ARG A 1 299 ? -3.139 15.123 -24.373 1.00 39.06 299 ARG A O 1
ATOM 2457 N N . GLY A 1 300 ? -3.821 16.879 -23.153 1.00 39.66 300 GLY A N 1
ATOM 2458 C CA . GLY A 1 300 ? -2.630 17.706 -23.281 1.00 39.66 300 GLY A CA 1
ATOM 2459 C C . GLY A 1 300 ? -1.353 17.195 -22.599 1.00 39.66 300 GLY A C 1
ATOM 2460 O O . GLY A 1 300 ? -0.297 17.634 -23.029 1.00 39.66 300 GLY A O 1
ATOM 2461 N N . TRP A 1 301 ? -1.384 16.316 -21.591 1.00 39.66 301 TRP A N 1
ATOM 2462 C CA . TRP A 1 301 ? -0.175 15.716 -20.993 1.00 39.66 301 TRP A CA 1
ATOM 2463 C C . TRP A 1 301 ? 0.366 14.580 -21.864 1.00 39.66 301 TRP A C 1
ATOM 2465 O O . TRP A 1 301 ? 1.528 14.618 -22.253 1.00 39.66 301 TRP A O 1
ATOM 2475 N N . ILE A 1 302 ? -0.497 13.639 -22.269 1.00 39.88 302 ILE A N 1
ATOM 2476 C CA . ILE A 1 302 ? -0.127 12.544 -23.186 1.00 39.88 302 ILE A CA 1
ATOM 2477 C C . ILE A 1 302 ? 0.294 13.114 -24.547 1.00 39.88 302 ILE A C 1
ATOM 2479 O O . ILE A 1 302 ? 1.336 12.743 -25.079 1.00 39.88 302 ILE A O 1
ATOM 2483 N N . ARG A 1 303 ? -0.464 14.082 -25.084 1.00 43.34 303 ARG A N 1
ATOM 2484 C CA . ARG A 1 303 ? -0.119 14.757 -26.341 1.00 43.34 303 ARG A CA 1
ATOM 2485 C C . ARG A 1 303 ? 1.207 15.516 -26.247 1.00 43.34 303 ARG A C 1
ATOM 2487 O O . ARG A 1 303 ? 2.020 15.365 -27.148 1.00 43.34 303 ARG A O 1
ATOM 2494 N N . ARG A 1 304 ? 1.462 16.273 -25.169 1.00 51.28 304 ARG A N 1
ATOM 2495 C CA . ARG A 1 304 ? 2.750 16.970 -24.985 1.00 51.28 304 ARG A CA 1
ATOM 2496 C C . ARG A 1 304 ? 3.914 16.002 -24.833 1.00 51.28 304 ARG A C 1
ATOM 2498 O O . ARG A 1 304 ? 4.931 16.213 -25.475 1.00 51.28 304 ARG A O 1
ATOM 2505 N N . ARG A 1 305 ? 3.757 14.924 -24.059 1.00 49.44 305 ARG A N 1
ATOM 2506 C CA . ARG A 1 305 ? 4.789 13.889 -23.916 1.00 49.44 305 ARG A CA 1
ATOM 2507 C C . ARG A 1 305 ? 5.121 13.243 -25.262 1.00 49.44 305 ARG A C 1
ATOM 2509 O O . ARG A 1 305 ? 6.292 13.089 -25.582 1.00 49.44 305 ARG A O 1
ATOM 2516 N N . ASN A 1 306 ? 4.112 12.926 -26.071 1.00 46.31 306 ASN A N 1
ATOM 2517 C CA . ASN A 1 306 ? 4.326 12.368 -27.406 1.00 46.31 306 ASN A CA 1
ATOM 2518 C C . ASN A 1 306 ? 4.957 13.393 -28.365 1.00 46.31 306 ASN A C 1
ATOM 2520 O O . ASN A 1 306 ? 5.869 13.046 -29.106 1.00 46.31 306 ASN A O 1
ATOM 2524 N N . GLU A 1 307 ? 4.537 14.663 -28.325 1.00 59.56 307 GLU A N 1
ATOM 2525 C CA . GLU A 1 307 ? 5.161 15.745 -29.105 1.00 59.56 307 GLU A CA 1
ATOM 2526 C C . GLU A 1 307 ? 6.625 15.989 -28.689 1.00 59.56 307 GLU A C 1
ATOM 2528 O O . GLU A 1 307 ? 7.463 16.280 -29.539 1.00 59.56 307 GLU A O 1
ATOM 2533 N N . GLU A 1 308 ? 6.958 15.858 -27.404 1.00 54.59 308 GLU A N 1
ATOM 2534 C CA . GLU A 1 308 ? 8.332 15.965 -26.903 1.00 54.59 308 GLU A CA 1
ATOM 2535 C C . GLU A 1 308 ? 9.189 14.756 -27.282 1.00 54.59 308 GLU A C 1
ATOM 2537 O O . GLU A 1 308 ? 10.329 14.945 -27.700 1.00 54.59 308 GLU A O 1
ATOM 2542 N N . LEU A 1 309 ? 8.645 13.537 -27.235 1.00 46.62 309 LEU A N 1
ATOM 2543 C CA . LEU A 1 309 ? 9.340 12.336 -27.709 1.00 46.62 309 LEU A CA 1
ATOM 2544 C C . LEU A 1 309 ? 9.666 12.426 -29.206 1.00 46.62 309 LEU A C 1
ATOM 2546 O O . LEU A 1 309 ? 10.806 12.178 -29.590 1.00 46.62 309 LEU A O 1
ATOM 2550 N N . VAL A 1 310 ? 8.721 12.895 -30.031 1.00 61.47 310 VAL A N 1
ATOM 2551 C CA . VAL A 1 310 ? 8.961 13.137 -31.465 1.00 61.47 310 VAL A CA 1
ATOM 2552 C C . VAL A 1 310 ? 10.055 14.188 -31.676 1.00 61.47 310 VAL A C 1
ATOM 2554 O O . VAL A 1 310 ? 10.913 14.016 -32.540 1.00 61.47 310 VAL A O 1
ATOM 2557 N N . LYS A 1 311 ? 10.083 15.262 -30.876 1.00 59.34 311 LYS A N 1
ATOM 2558 C CA . LYS A 1 311 ? 11.151 16.276 -30.952 1.00 59.34 311 LYS A CA 1
ATOM 2559 C C . LYS A 1 311 ? 12.518 15.713 -30.560 1.00 59.34 311 LYS A C 1
ATOM 2561 O O . LYS A 1 311 ? 13.511 16.065 -31.191 1.00 59.34 311 LYS A O 1
ATOM 2566 N N . VAL A 1 312 ? 12.583 14.847 -29.547 1.00 50.09 312 VAL A N 1
ATOM 2567 C CA . VAL A 1 312 ? 13.829 14.191 -29.116 1.00 50.09 312 VAL A CA 1
ATOM 2568 C C . VAL A 1 312 ? 14.329 13.210 -30.179 1.00 50.09 312 VAL A C 1
ATOM 2570 O O . VAL A 1 312 ? 15.518 13.220 -30.498 1.00 50.09 312 VAL A O 1
ATOM 2573 N N . GLU A 1 313 ? 13.447 12.419 -30.790 1.00 53.28 313 GLU A N 1
ATOM 2574 C CA . GLU A 1 313 ? 13.798 11.530 -31.905 1.00 53.28 313 GLU A CA 1
ATOM 2575 C C . GLU A 1 313 ? 14.288 12.313 -33.129 1.00 53.28 313 GLU A C 1
ATOM 2577 O O . GLU A 1 313 ? 15.334 11.986 -33.692 1.00 53.28 313 GLU A O 1
ATOM 2582 N N . GLN A 1 314 ? 13.598 13.399 -33.497 1.00 62.28 314 GLN A N 1
ATOM 2583 C CA . GLN A 1 314 ? 14.019 14.285 -34.587 1.00 62.28 314 GLN A CA 1
ATOM 2584 C C . GLN A 1 314 ? 15.374 14.939 -34.301 1.00 62.28 314 GLN A C 1
ATOM 2586 O O . GLN A 1 314 ? 16.232 14.950 -35.179 1.00 62.28 314 GLN A O 1
ATOM 2591 N N . ALA A 1 315 ? 15.607 15.430 -33.081 1.00 52.84 315 ALA A N 1
ATOM 2592 C CA . ALA A 1 315 ? 16.890 16.015 -32.691 1.00 52.84 315 ALA A CA 1
ATOM 2593 C C . ALA A 1 315 ? 18.029 14.981 -32.701 1.00 52.84 315 ALA A C 1
ATOM 2595 O O . ALA A 1 315 ? 19.145 15.295 -33.113 1.00 52.84 315 ALA A O 1
ATOM 2596 N N . THR A 1 316 ? 17.745 13.738 -32.305 1.00 57.56 316 THR A N 1
ATOM 2597 C CA . THR A 1 316 ? 18.718 12.636 -32.330 1.00 57.56 316 THR A CA 1
ATOM 2598 C C . THR A 1 316 ? 19.053 12.233 -33.769 1.00 57.56 316 THR A C 1
ATOM 2600 O O . THR A 1 316 ? 20.227 12.080 -34.101 1.00 57.56 316 THR A O 1
ATOM 2603 N N . SER A 1 317 ? 18.044 12.155 -34.647 1.00 66.06 317 SER A N 1
ATOM 2604 C CA . SER A 1 317 ? 18.220 11.911 -36.084 1.00 66.06 317 SER A CA 1
ATOM 2605 C C . SER A 1 317 ? 19.018 13.032 -36.767 1.00 66.06 317 SER A C 1
ATOM 2607 O O . SER A 1 317 ? 19.953 12.759 -37.524 1.00 66.06 317 SER A O 1
ATOM 2609 N N . LEU A 1 318 ? 18.731 14.296 -36.433 1.00 66.88 318 LEU A N 1
ATOM 2610 C CA . LEU A 1 318 ? 19.482 15.448 -36.937 1.00 66.88 318 LEU A CA 1
ATOM 2611 C C . LEU A 1 318 ? 20.939 15.425 -36.453 1.00 66.88 318 LEU A C 1
ATOM 2613 O O . LEU A 1 318 ? 21.853 15.688 -37.229 1.00 66.88 318 LEU A O 1
ATOM 2617 N N . GLY A 1 319 ? 21.166 15.056 -35.189 1.00 69.50 319 GLY A N 1
ATOM 2618 C CA . GLY A 1 319 ? 22.503 14.892 -34.619 1.00 69.50 319 GLY A CA 1
ATOM 2619 C C . GLY A 1 319 ? 23.316 13.794 -35.310 1.00 69.50 319 GLY A C 1
ATOM 2620 O O . GLY A 1 319 ? 24.501 13.993 -35.574 1.00 69.50 319 GLY A O 1
ATOM 2621 N N . SER A 1 320 ? 22.692 12.663 -35.662 1.00 68.62 320 SER A N 1
ATOM 2622 C CA . SER A 1 320 ? 23.356 11.614 -36.449 1.00 68.62 320 SER A CA 1
ATOM 2623 C C . SER A 1 320 ? 23.696 12.067 -37.871 1.00 68.62 320 SER A C 1
ATOM 2625 O O . SER A 1 320 ? 24.811 11.816 -38.322 1.00 68.62 320 SER A O 1
ATOM 2627 N N . LEU A 1 321 ? 22.797 12.801 -38.538 1.00 73.19 321 LEU A N 1
ATOM 2628 C CA . LEU A 1 321 ? 23.034 13.325 -39.888 1.00 73.19 321 LEU A CA 1
ATOM 2629 C C . LEU A 1 321 ? 24.160 14.364 -39.908 1.00 73.19 321 LEU A C 1
ATOM 2631 O O . LEU A 1 321 ? 25.054 14.283 -40.744 1.00 73.19 321 LEU A O 1
ATOM 2635 N N . LEU A 1 322 ? 24.176 15.292 -38.946 1.00 72.25 322 LEU A N 1
ATOM 2636 C CA . LEU A 1 322 ? 25.245 16.286 -38.819 1.00 72.25 322 LEU A CA 1
ATOM 2637 C C . LEU A 1 322 ? 26.601 15.636 -38.521 1.00 72.25 322 LEU A C 1
ATOM 2639 O O . LEU A 1 322 ? 27.632 16.110 -38.997 1.00 72.25 322 LEU A O 1
ATOM 2643 N N . LYS A 1 323 ? 26.614 14.531 -37.766 1.00 77.38 323 LYS A N 1
ATOM 2644 C CA . LYS A 1 323 ? 27.834 13.765 -37.494 1.00 77.38 323 LYS A CA 1
ATOM 2645 C C . LYS A 1 323 ? 28.353 13.058 -38.748 1.00 77.38 323 LYS A C 1
ATOM 2647 O O . LYS A 1 323 ? 29.553 13.103 -38.996 1.00 77.38 323 LYS A O 1
ATOM 2652 N N . GLU A 1 324 ? 27.479 12.452 -39.550 1.00 79.81 324 GLU A N 1
ATOM 2653 C CA . GLU A 1 324 ? 27.858 11.858 -40.842 1.00 79.81 324 GLU A CA 1
ATOM 2654 C C . GLU A 1 324 ? 28.357 12.909 -41.840 1.00 79.81 324 GLU A C 1
ATOM 2656 O O . GLU A 1 324 ? 29.350 12.689 -42.531 1.00 79.81 324 GLU A O 1
ATOM 2661 N N . GLU A 1 325 ? 27.718 14.079 -41.887 1.00 80.69 325 GLU A N 1
ATOM 2662 C CA . GLU A 1 325 ? 28.125 15.173 -42.770 1.00 80.69 325 GLU A CA 1
ATOM 2663 C C . GLU A 1 325 ? 29.470 15.785 -42.343 1.00 80.69 325 GLU A C 1
ATOM 2665 O O . GLU A 1 325 ? 30.301 16.119 -43.188 1.00 80.69 325 GLU A O 1
ATOM 2670 N N . ALA A 1 326 ? 29.726 15.881 -41.033 1.00 77.12 326 ALA A N 1
ATOM 2671 C CA . ALA A 1 326 ? 31.018 16.295 -40.494 1.00 77.12 326 ALA A CA 1
ATOM 2672 C C . ALA A 1 326 ? 32.129 15.275 -40.796 1.00 77.12 326 ALA A C 1
ATOM 2674 O O . ALA A 1 326 ? 33.244 15.679 -41.122 1.00 77.12 326 ALA A O 1
ATOM 2675 N N . ILE A 1 327 ? 31.827 13.970 -40.740 1.00 78.94 327 ILE A N 1
ATOM 2676 C CA . ILE A 1 327 ? 32.765 12.905 -41.127 1.00 78.94 327 ILE A CA 1
ATOM 2677 C C . ILE A 1 327 ? 33.080 12.996 -42.624 1.00 78.94 327 ILE A C 1
ATOM 2679 O O . ILE A 1 327 ? 34.252 13.061 -42.978 1.00 78.94 327 ILE A O 1
ATOM 2683 N N . LYS A 1 328 ? 32.069 13.133 -43.494 1.00 82.88 328 LYS A N 1
ATOM 2684 C CA . LYS A 1 328 ? 32.281 13.322 -44.940 1.00 82.88 328 LYS A CA 1
ATOM 2685 C C . LYS A 1 328 ? 33.112 14.559 -45.264 1.00 82.88 328 LYS A C 1
ATOM 2687 O O . LYS A 1 328 ? 34.045 14.473 -46.050 1.00 82.88 328 LYS A O 1
ATOM 2692 N N . LYS A 1 329 ? 32.820 15.703 -44.638 1.00 82.62 329 LYS A N 1
ATOM 2693 C CA . LYS A 1 329 ? 33.600 16.939 -44.840 1.00 82.62 329 LYS A CA 1
ATOM 2694 C C . LYS A 1 329 ? 35.037 16.810 -44.341 1.00 82.62 329 LYS A C 1
ATOM 2696 O O . LYS A 1 329 ? 35.929 17.457 -44.887 1.00 82.62 329 LYS A O 1
ATOM 2701 N N . LYS A 1 330 ? 35.269 16.002 -43.303 1.00 82.00 330 LYS A N 1
ATOM 2702 C CA . LYS A 1 330 ? 36.614 15.691 -42.816 1.00 82.00 330 LYS A CA 1
ATOM 2703 C C . LYS A 1 330 ? 37.359 14.780 -43.796 1.00 82.00 330 LYS A C 1
ATOM 2705 O O . LYS A 1 330 ? 38.491 15.096 -44.135 1.00 82.00 330 LYS A O 1
ATOM 2710 N N . GLU A 1 331 ? 36.713 13.741 -44.319 1.00 81.12 331 GLU A N 1
ATOM 2711 C CA . GLU A 1 331 ? 37.284 12.848 -45.340 1.00 81.12 331 GLU A CA 1
ATOM 2712 C C . GLU A 1 331 ? 37.565 13.578 -46.668 1.00 81.12 331 GLU A C 1
ATOM 2714 O O . GLU A 1 331 ? 38.614 13.371 -47.273 1.00 81.12 331 GLU A O 1
ATOM 2719 N N . GLU A 1 332 ? 36.692 14.496 -47.096 1.00 83.38 332 GLU A N 1
ATOM 2720 C CA . GLU A 1 332 ? 36.922 15.352 -48.272 1.00 83.38 332 GLU A CA 1
ATOM 2721 C C . GLU A 1 332 ? 38.086 16.332 -48.065 1.00 83.38 332 GLU A C 1
ATOM 2723 O O . GLU A 1 332 ? 38.830 16.607 -49.005 1.00 83.38 332 GLU A O 1
ATOM 2728 N N . LYS A 1 333 ? 38.283 16.841 -46.840 1.00 76.06 333 LYS A N 1
ATOM 2729 C CA . LYS A 1 333 ? 39.442 17.683 -46.506 1.00 76.06 333 LYS A CA 1
ATOM 2730 C C . LYS A 1 333 ? 40.742 16.883 -46.422 1.00 76.06 333 LYS A C 1
ATOM 2732 O O . LYS A 1 333 ? 41.767 17.357 -46.903 1.00 76.06 333 LYS A O 1
ATOM 2737 N N . GLU A 1 334 ? 40.707 15.685 -45.845 1.00 71.94 334 GLU A N 1
ATOM 2738 C CA . GLU A 1 334 ? 41.879 14.808 -45.719 1.00 71.94 334 GLU A CA 1
ATOM 2739 C C . GLU A 1 334 ? 42.269 14.159 -47.061 1.00 71.94 334 GLU A C 1
ATOM 2741 O O . GLU A 1 334 ? 43.438 13.851 -47.278 1.00 71.94 334 GLU A O 1
ATOM 2746 N N . GLY A 1 335 ? 41.334 14.033 -48.010 1.00 68.00 335 GLY A N 1
ATOM 2747 C CA . GLY A 1 335 ? 41.603 13.540 -49.365 1.00 68.00 335 GLY A CA 1
ATOM 2748 C C . GLY A 1 335 ? 42.272 14.541 -50.318 1.00 68.00 335 GLY A C 1
ATOM 2749 O O . GLY A 1 335 ? 42.645 14.149 -51.424 1.00 68.00 335 GLY A O 1
ATOM 2750 N N . VAL A 1 336 ? 42.422 15.817 -49.936 1.00 56.66 336 VAL A N 1
ATOM 2751 C CA . VAL A 1 336 ? 42.859 16.888 -50.859 1.00 56.66 336 VAL A CA 1
ATOM 2752 C C . VAL A 1 336 ? 44.235 17.481 -50.534 1.00 56.66 336 VAL A C 1
ATOM 2754 O O . VAL A 1 336 ? 44.776 18.208 -51.363 1.00 56.66 336 VAL A O 1
ATOM 2757 N N . ILE A 1 337 ? 44.879 17.154 -49.409 1.00 46.66 337 ILE A N 1
ATOM 2758 C CA . ILE A 1 337 ? 46.162 17.789 -49.063 1.00 46.66 337 ILE A CA 1
ATOM 2759 C C . ILE A 1 337 ? 47.206 16.756 -48.638 1.00 46.66 337 ILE A C 1
ATOM 2761 O O . ILE A 1 337 ? 47.322 16.378 -47.477 1.00 46.66 337 ILE A O 1
ATOM 2765 N N . GLY A 1 338 ? 48.027 16.349 -49.608 1.00 52.16 338 GLY A N 1
ATOM 2766 C CA . GLY A 1 338 ? 49.446 16.154 -49.343 1.00 52.16 338 GLY A CA 1
ATOM 2767 C C . GLY A 1 338 ? 50.118 17.526 -49.350 1.00 52.16 338 GLY A C 1
ATOM 2768 O O . GLY A 1 338 ? 50.122 18.186 -50.387 1.00 52.16 338 GLY A O 1
ATOM 2769 N N . GLY A 1 339 ? 50.662 17.950 -48.209 1.00 47.88 339 GLY A N 1
ATOM 2770 C CA . GLY A 1 339 ? 51.495 19.152 -48.114 1.00 47.88 339 GLY A CA 1
ATOM 2771 C C . GLY A 1 339 ? 51.281 19.976 -46.845 1.00 47.88 339 GLY A C 1
ATOM 2772 O O . GLY A 1 339 ? 50.318 20.725 -46.767 1.00 47.88 339 GLY A O 1
ATOM 2773 N N . ASP A 1 340 ? 52.238 19.822 -45.930 1.00 45.62 340 ASP A N 1
ATOM 2774 C CA . ASP A 1 340 ? 52.739 20.741 -44.896 1.00 45.62 340 ASP A CA 1
ATOM 2775 C C . ASP A 1 340 ? 51.836 21.368 -43.810 1.00 45.62 340 ASP A C 1
ATOM 2777 O O . ASP A 1 340 ? 50.905 22.125 -44.051 1.00 45.62 340 ASP A O 1
ATOM 2781 N N . GLU A 1 341 ? 52.260 21.040 -42.582 1.00 49.22 341 GLU A N 1
ATOM 2782 C CA . GLU A 1 341 ? 52.376 21.815 -41.337 1.00 49.22 341 GLU A CA 1
ATOM 2783 C C . GLU A 1 341 ? 51.318 22.875 -40.964 1.00 49.22 341 GLU A C 1
ATOM 2785 O O . GLU A 1 341 ? 51.324 24.002 -41.442 1.00 49.22 341 GLU A O 1
ATOM 2790 N N . GLY A 1 342 ? 50.545 22.524 -39.925 1.00 49.94 342 GLY A N 1
ATOM 2791 C CA . GLY A 1 342 ? 50.501 23.276 -38.663 1.00 49.94 342 GLY A CA 1
ATOM 2792 C C . GLY A 1 342 ? 49.569 24.486 -38.570 1.00 49.94 342 GLY A C 1
ATOM 2793 O O . GLY A 1 342 ? 49.946 25.570 -38.980 1.00 49.94 342 GLY A O 1
ATOM 2794 N N . GLU A 1 343 ? 48.425 24.320 -37.893 1.00 44.38 343 GLU A N 1
ATOM 2795 C CA . GLU A 1 343 ? 47.899 25.273 -36.891 1.00 44.38 343 GLU A CA 1
ATOM 2796 C C . GLU A 1 343 ? 46.626 24.712 -36.217 1.00 44.38 343 GLU A C 1
ATOM 2798 O O . GLU A 1 343 ? 45.705 24.230 -36.880 1.00 44.38 343 GLU A O 1
ATOM 2803 N N . GLU A 1 344 ? 46.589 24.741 -34.880 1.00 44.09 344 GLU A N 1
ATOM 2804 C CA . GLU A 1 344 ? 45.450 24.326 -34.050 1.00 44.09 344 GLU A CA 1
ATOM 2805 C C . GLU A 1 344 ? 44.423 25.465 -33.936 1.00 44.09 344 GLU A C 1
ATOM 2807 O O . GLU A 1 344 ? 44.771 26.588 -33.577 1.00 44.09 344 GLU A O 1
ATOM 2812 N N . ALA A 1 345 ? 43.145 25.169 -34.197 1.00 36.00 345 ALA A N 1
ATOM 2813 C CA . ALA A 1 345 ? 42.036 26.098 -33.984 1.00 36.00 345 ALA A CA 1
ATOM 2814 C C . ALA A 1 345 ? 41.097 25.575 -32.885 1.00 36.00 345 ALA A C 1
ATOM 2816 O O . ALA A 1 345 ? 40.426 24.554 -33.055 1.00 36.00 345 ALA A O 1
ATOM 2817 N N . GLU A 1 346 ? 41.046 26.301 -31.766 1.00 39.88 346 GLU A N 1
ATOM 2818 C CA . GLU A 1 346 ? 40.066 26.135 -30.690 1.00 39.88 346 GLU A CA 1
ATOM 2819 C C . GLU A 1 346 ? 38.713 26.742 -31.105 1.00 39.88 346 GLU A C 1
ATOM 2821 O O . GLU A 1 346 ? 38.645 27.877 -31.576 1.00 39.88 346 GLU A O 1
ATOM 2826 N N . GLY A 1 347 ? 37.624 25.987 -30.932 1.00 31.62 347 GLY A N 1
ATOM 2827 C CA . GLY A 1 347 ? 36.255 26.445 -31.179 1.00 31.62 347 GLY A CA 1
ATOM 2828 C C . GLY A 1 347 ? 35.367 26.233 -29.953 1.00 31.62 347 GLY A C 1
ATOM 2829 O O . GLY A 1 347 ? 35.199 25.102 -29.497 1.00 31.62 347 GLY A O 1
ATOM 2830 N N . GLU A 1 348 ? 34.805 27.327 -29.434 1.00 32.81 348 GLU A N 1
ATOM 2831 C CA . GLU A 1 348 ? 33.860 27.362 -28.312 1.00 32.81 348 GLU A CA 1
ATOM 2832 C C . GLU A 1 348 ? 32.507 26.717 -28.661 1.00 32.81 348 GLU A C 1
ATOM 2834 O O . GLU A 1 348 ? 31.968 26.888 -29.756 1.00 32.81 348 GLU A O 1
ATOM 2839 N N . VAL A 1 349 ? 31.925 26.004 -27.690 1.00 28.78 349 VAL A N 1
ATOM 2840 C CA . VAL A 1 349 ? 30.583 25.411 -27.770 1.00 28.78 349 VAL A CA 1
ATOM 2841 C C . VAL A 1 349 ? 29.652 26.168 -26.821 1.00 28.78 349 VAL A C 1
ATOM 2843 O O . VAL A 1 349 ? 29.763 26.038 -25.602 1.00 28.78 349 VAL A O 1
ATOM 2846 N N . GLU A 1 350 ? 28.708 26.936 -27.369 1.00 28.86 350 GLU A N 1
ATOM 2847 C CA . GLU A 1 350 ? 27.629 27.570 -26.602 1.00 28.86 350 GLU A CA 1
ATOM 2848 C C . GLU A 1 350 ? 26.541 26.549 -26.221 1.00 28.86 350 GLU A C 1
ATOM 2850 O O . GLU A 1 350 ? 25.887 25.939 -27.070 1.00 28.86 350 GLU A O 1
ATOM 2855 N N . THR A 1 351 ? 26.299 26.387 -24.920 1.00 29.00 351 THR A N 1
ATOM 2856 C CA . THR A 1 351 ? 25.182 25.598 -24.377 1.00 29.00 351 THR A CA 1
ATOM 2857 C C . THR A 1 351 ? 23.932 26.452 -24.163 1.00 29.00 351 THR A C 1
ATOM 2859 O O . THR A 1 351 ? 23.928 27.376 -23.350 1.00 29.00 351 THR A O 1
ATOM 2862 N N . PHE A 1 352 ? 22.835 26.086 -24.831 1.00 24.12 352 PHE A N 1
ATOM 2863 C CA . PHE A 1 352 ? 21.498 26.655 -24.633 1.00 24.12 352 PHE A CA 1
ATOM 2864 C C . PHE A 1 352 ? 20.849 26.147 -23.330 1.00 24.12 352 PHE A C 1
ATOM 2866 O O . PHE A 1 352 ? 20.653 24.944 -23.151 1.00 24.12 352 PHE A O 1
ATOM 2873 N N . VAL A 1 353 ? 20.450 27.062 -22.439 1.00 29.08 353 VAL A N 1
ATOM 2874 C CA . VAL A 1 353 ? 19.693 26.765 -21.206 1.00 29.08 353 VAL A CA 1
ATOM 2875 C C . VAL A 1 353 ? 18.209 27.096 -21.416 1.00 29.08 353 VAL A C 1
ATOM 2877 O O . VAL A 1 353 ? 17.836 28.248 -21.633 1.00 29.08 353 VAL A O 1
ATOM 2880 N N . GLY A 1 354 ? 17.354 26.070 -21.365 1.00 27.14 354 GLY A N 1
ATOM 2881 C CA . GLY A 1 354 ? 15.899 26.170 -21.531 1.00 27.14 354 GLY A CA 1
ATOM 2882 C C . GLY A 1 354 ? 15.146 26.641 -20.276 1.00 27.14 354 GLY A C 1
ATOM 2883 O O . GLY A 1 354 ? 15.560 26.397 -19.145 1.00 27.14 354 GLY A O 1
ATOM 2884 N N . ARG A 1 355 ? 14.024 27.340 -20.505 1.00 27.67 355 ARG A N 1
ATOM 2885 C CA . ARG A 1 355 ? 13.196 28.071 -19.526 1.00 27.67 355 ARG A CA 1
ATOM 2886 C C . ARG A 1 355 ? 12.428 27.190 -18.526 1.00 27.67 355 ARG A C 1
ATOM 2888 O O . ARG A 1 355 ? 11.932 26.118 -18.846 1.00 27.67 355 ARG A O 1
ATOM 2895 N N . ARG A 1 356 ? 12.251 27.775 -17.337 1.00 26.23 356 ARG A N 1
ATOM 2896 C CA . ARG A 1 356 ? 11.467 27.341 -16.168 1.00 26.23 356 ARG A CA 1
ATOM 2897 C C . ARG A 1 356 ? 9.957 27.323 -16.461 1.00 26.23 356 ARG A C 1
ATOM 2899 O O . ARG A 1 356 ? 9.438 28.306 -16.985 1.00 26.23 356 ARG A O 1
ATOM 2906 N N . VAL A 1 357 ? 9.256 26.267 -16.046 1.00 25.34 357 VAL A N 1
ATOM 2907 C CA . VAL A 1 357 ? 7.783 26.199 -16.012 1.00 25.34 357 VAL A CA 1
ATOM 2908 C C . VAL A 1 357 ? 7.334 26.037 -14.559 1.00 25.34 357 VAL A C 1
ATOM 2910 O O . VAL A 1 357 ? 7.847 25.188 -13.835 1.00 25.34 357 VAL A O 1
ATOM 2913 N N . VAL A 1 358 ? 6.409 26.897 -14.134 1.00 24.39 358 VAL A N 1
ATOM 2914 C CA . VAL A 1 358 ? 5.717 26.844 -12.840 1.00 24.39 358 VAL A CA 1
ATOM 2915 C C . VAL A 1 358 ? 4.478 25.969 -13.016 1.00 24.39 358 VAL A C 1
ATOM 2917 O O . VAL A 1 358 ? 3.738 26.151 -13.982 1.00 24.39 358 VAL A O 1
ATOM 2920 N N . VAL A 1 359 ? 4.268 25.014 -12.111 1.00 25.91 359 VAL A N 1
ATOM 2921 C CA . VAL A 1 359 ? 3.056 24.188 -12.060 1.00 25.91 359 VAL A CA 1
ATOM 2922 C C . VAL A 1 359 ? 2.283 24.588 -10.808 1.00 25.91 359 VAL A C 1
ATOM 2924 O O . VAL A 1 359 ? 2.754 24.353 -9.697 1.00 25.91 359 VAL A O 1
ATOM 2927 N N . ASP A 1 360 ? 1.114 25.196 -10.996 1.00 26.53 360 ASP A N 1
ATOM 2928 C CA . ASP A 1 360 ? 0.159 25.459 -9.921 1.00 26.53 360 ASP A CA 1
ATOM 2929 C C . ASP A 1 360 ? -0.528 24.150 -9.512 1.00 26.53 360 ASP A C 1
ATOM 2931 O O . ASP A 1 360 ? -1.100 23.447 -10.350 1.00 26.53 360 ASP A O 1
ATOM 2935 N N . TRP A 1 361 ? -0.486 23.828 -8.218 1.00 30.52 361 TRP A N 1
ATOM 2936 C CA . TRP A 1 361 ? -1.304 22.780 -7.611 1.00 30.52 361 TRP A CA 1
ATOM 2937 C C . TRP A 1 361 ? -2.146 23.361 -6.475 1.00 30.52 361 TRP A C 1
ATOM 2939 O O . TRP A 1 361 ? -1.620 23.837 -5.476 1.00 30.52 361 TRP A O 1
ATOM 2949 N N . TRP A 1 362 ? -3.459 23.243 -6.679 1.00 27.47 362 TRP A N 1
ATOM 2950 C CA . TRP A 1 362 ? -4.533 23.085 -5.698 1.00 27.47 362 TRP A CA 1
ATOM 2951 C C . TRP A 1 362 ? -4.623 24.109 -4.549 1.00 27.47 362 TRP A C 1
ATOM 2953 O O . TRP A 1 362 ? -4.053 23.937 -3.475 1.00 27.47 362 TRP A O 1
ATOM 2963 N N . ASP A 1 363 ? -5.455 25.132 -4.765 1.00 28.91 363 ASP A N 1
ATOM 2964 C CA . ASP A 1 363 ? -6.034 25.958 -3.704 1.00 28.91 363 ASP A CA 1
ATOM 2965 C C . ASP A 1 363 ? -7.227 25.198 -3.095 1.00 28.91 363 ASP A C 1
ATOM 2967 O O . ASP A 1 363 ? -8.311 25.127 -3.678 1.00 28.91 363 ASP A O 1
ATOM 2971 N N . ALA A 1 364 ? -7.005 24.554 -1.950 1.00 29.75 364 ALA A N 1
ATOM 2972 C CA . ALA A 1 364 ? -8.063 23.942 -1.157 1.00 29.75 364 ALA A CA 1
ATOM 2973 C C . ALA A 1 364 ? -8.571 24.968 -0.134 1.00 29.75 364 ALA A C 1
ATOM 2975 O O . ALA A 1 364 ? -8.147 24.983 1.021 1.00 29.75 364 ALA A O 1
ATOM 2976 N N . LYS A 1 365 ? -9.492 25.835 -0.563 1.00 28.88 365 LYS A N 1
ATOM 2977 C CA . LYS A 1 365 ? -10.440 26.469 0.356 1.00 28.88 365 LYS A CA 1
ATOM 2978 C C . LYS A 1 365 ? -11.615 25.520 0.533 1.00 28.88 365 LYS A C 1
ATOM 2980 O O . LYS A 1 365 ? -12.409 25.410 -0.390 1.00 28.88 365 LYS A O 1
ATOM 2985 N N . HIS A 1 366 ? -11.676 24.847 1.681 1.00 33.78 366 HIS A N 1
ATOM 2986 C CA . HIS A 1 366 ? -12.868 24.645 2.515 1.00 33.78 366 HIS A CA 1
ATOM 2987 C C . HIS A 1 366 ? -12.465 23.988 3.832 1.00 33.78 366 HIS A C 1
ATOM 2989 O O . HIS A 1 366 ? -11.801 22.928 3.788 1.00 33.78 366 HIS A O 1
#

pLDDT: mean 72.89, std 20.68, range [24.12, 97.62]